Protein 3G3Z (pdb70)

Foldseek 3Di:
DVCVVVVVVVVVVVVVVQVLCVVVVHGLLLCLVLVCCQPVNKDALVVSCVVSVHDSVSSVVSVVVCVVVVQKDFDDDDDDSRRTIIGGDPNNNVVSVVVVVVVVVVVCVVCVVCDDVNVVVVVVVVVVVVVVVVVVVVVD/DVCVVVVVVVVVVVVVVQVVCVVVVHGLLLCLVLVCCLPVNWDALVCSCVVSVHDSVSSVVSCVVCVVVVQKDFDDDDDDSRGTIMHGDPVSNVSCVVVNVVVVVCVCVVCVVPDPVRVVVVVVVVVVVVVVVVVVVVVD

InterPro domains:
  IPR000835 MarR-type HTH domain [PF12802] (26-83)
  IPR000835 MarR-type HTH domain [PS50995] (1-139)
  IPR000835 MarR-type HTH domain [SM00347] (20-120)
  IPR023187 Transcriptional regulator MarR-type, conserved site [PS01117] (59-93)
  IPR036388 Winged helix-like DNA-binding domain superfamily [G3DSA:1.10.10.10] (27-90)
  IPR036390 Winged helix DNA-binding domain superfamily [SSF46785] (9-139)

Secondary structure (DSSP, 8-state):
-HHHHHHHHHHHHHHHHHHHHHTTT--HHHHHHHHHHHHH-SB-HHHHHHHHT--HHHHHHHHHHHHHTTSEEEPP-SS-GGGS-EEE-HHHHHHHHHHHHHHHHHHHHHHHHH-HHHHHHHHHHHHHHHH--HHHHHT-/-HHHHHHHHHHHHHHHHHHHHHHTT--HHHHHHHHHHHHH-SB-HHHHHHHTT--HHHHHHHHHHHHHTTSEEEPP-SS-GGGSPEEE-HHHHHHHHHHHHHHHHHHHHHHTT--HHHHHHHHHHHHHHHH--HHHHHH-

Structure (mmCIF, N/CA/C/O backbone):
data_3G3Z
#
_entry.id   3G3Z
#
_cell.length_a   35.001
_cell.length_b   64.367
_cell.length_c   61.066
_cell.angle_alpha   90.00
_cell.angle_beta   91.12
_cell.angle_gamma   90.00
#
_symmetry.space_group_name_H-M   'P 1 21 1'
#
loop_
_entity.id
_entity.type
_entity.pdbx_description
1 polymer 'Transcriptional regulator, MarR family'
2 water water
#
loop_
_atom_site.group_PDB
_atom_site.id
_atom_site.type_symbol
_atom_site.label_atom_id
_atom_site.label_alt_id
_atom_site.label_comp_id
_atom_site.label_asym_id
_atom_site.label_entity_id
_atom_site.label_seq_id
_atom_site.pdbx_PDB_ins_code
_atom_site.Cartn_x
_atom_site.Cartn_y
_atom_site.Cartn_z
_atom_site.occupancy
_atom_site.B_iso_or_equiv
_atom_site.auth_seq_id
_atom_site.auth_comp_id
_atom_site.auth_asym_id
_atom_site.auth_atom_id
_atom_site.pdbx_PDB_model_num
ATOM 9 N N . ASN A 1 4 ? -8.240 26.500 16.291 1.00 47.01 2 ASN A N 1
ATOM 10 C CA . ASN A 1 4 ? -8.474 25.728 15.080 1.00 42.42 2 ASN A CA 1
ATOM 11 C C . ASN A 1 4 ? -8.241 24.241 15.330 1.00 37.56 2 ASN A C 1
ATOM 12 O O . ASN A 1 4 ? -7.336 23.861 16.072 1.00 35.78 2 ASN A O 1
ATOM 17 N N . GLN A 1 5 ? -9.069 23.413 14.709 1.00 33.68 3 GLN A N 1
ATOM 18 C CA . GLN A 1 5 ? -9.035 21.970 14.907 1.00 32.36 3 GLN A CA 1
ATOM 19 C C . GLN A 1 5 ? -7.679 21.390 14.534 1.00 30.02 3 GLN A C 1
ATOM 20 O O . GLN A 1 5 ? -7.108 20.589 15.269 1.00 29.51 3 GLN A O 1
ATOM 26 N N . LEU A 1 6 ? -7.192 21.807 13.369 1.00 26.39 4 LEU A N 1
ATOM 27 C CA . LEU A 1 6 ? -5.932 21.351 12.810 1.00 26.07 4 LEU A CA 1
ATOM 28 C C . LEU A 1 6 ? -4.782 21.748 13.718 1.00 23.66 4 LEU A C 1
ATOM 29 O O . LEU A 1 6 ? -3.847 20.974 13.926 1.00 23.53 4 LEU A O 1
ATOM 34 N N . ASP A 1 7 ? -4.864 22.958 14.259 1.00 21.24 5 ASP A N 1
ATOM 35 C CA . ASP A 1 7 ? -3.839 23.467 15.154 1.00 20.69 5 ASP A CA 1
ATOM 36 C C . ASP A 1 7 ? -3.834 22.623 16.425 1.00 19.31 5 ASP A C 1
ATOM 37 O O . ASP A 1 7 ? -2.779 22.217 16.921 1.00 18.79 5 ASP A O 1
ATOM 42 N N . GLN A 1 8 ? -5.033 22.348 16.923 1.00 17.99 6 GLN A N 1
ATOM 43 C CA . GLN A 1 8 ? -5.216 21.584 18.133 1.00 18.53 6 GLN A CA 1
ATOM 44 C C . GLN A 1 8 ? -4.740 20.154 17.971 1.00 18.39 6 GLN A C 1
ATOM 45 O O . GLN A 1 8 ? -4.164 19.586 18.895 1.00 19.72 6 GLN A O 1
ATOM 51 N N . LEU A 1 9 ? -4.965 19.589 16.787 1.00 19.03 7 LEU A N 1
ATOM 52 C CA . LEU A 1 9 ? -4.499 18.241 16.474 1.00 17.70 7 LEU A CA 1
ATOM 53 C C . LEU A 1 9 ? -2.980 18.208 16.317 1.00 16.15 7 LEU A C 1
ATOM 54 O O . LEU A 1 9 ? -2.303 17.363 16.910 1.00 18.20 7 LEU A O 1
ATOM 59 N N . GLY A 1 10 ? -2.455 19.127 15.514 1.00 13.73 8 GLY A N 1
ATOM 60 C CA . GLY A 1 10 ? -1.025 19.157 15.187 1.00 13.58 8 GLY A CA 1
ATOM 61 C C . GLY A 1 10 ? -0.133 19.281 16.410 1.00 13.03 8 GLY A C 1
ATOM 62 O O . GLY A 1 10 ? 0.886 18.592 16.521 1.00 13.73 8 GLY A O 1
ATOM 63 N N . THR A 1 11 ? -0.514 20.162 17.334 1.00 12.83 9 THR A N 1
ATOM 64 C CA . THR A 1 11 ? 0.277 20.348 18.547 1.00 12.45 9 THR A CA 1
ATOM 65 C C . THR A 1 11 ? 0.242 19.080 19.407 1.00 12.97 9 THR A C 1
ATOM 66 O O . THR A 1 11 ? 1.237 18.725 20.028 1.00 14.43 9 THR A O 1
ATOM 70 N N . ARG A 1 12 ? -0.902 18.400 19.437 1.00 15.70 10 ARG A N 1
ATOM 71 C CA . ARG A 1 12 ? -1.094 17.265 20.358 1.00 16.99 10 ARG A CA 1
ATOM 72 C C . ARG A 1 12 ? -0.497 15.969 19.883 1.00 16.43 10 ARG A C 1
ATOM 73 O O . ARG A 1 12 ? -0.064 15.167 20.701 1.00 18.75 10 ARG A O 1
ATOM 81 N N . ILE A 1 13 ? -0.512 15.732 18.574 1.00 18.66 11 ILE A N 1
ATOM 82 C CA . ILE A 1 13 ? 0.133 14.527 18.028 1.00 17.12 11 ILE A CA 1
ATOM 83 C C . ILE A 1 13 ? 1.646 14.659 18.110 1.00 16.09 11 ILE A C 1
ATOM 84 O O . ILE A 1 13 ? 2.347 13.684 18.395 1.00 14.90 11 ILE A O 1
ATOM 89 N N . ASN A 1 14 ? 2.148 15.875 17.883 1.00 16.36 12 ASN A N 1
ATOM 90 C CA . ASN A 1 14 ? 3.582 16.139 18.003 1.00 14.05 12 ASN A CA 1
ATOM 91 C C . ASN A 1 14 ? 4.077 16.053 19.441 1.00 14.30 12 ASN A C 1
ATOM 92 O O . ASN A 1 14 ? 5.225 15.708 19.668 1.00 12.02 12 ASN A O 1
ATOM 97 N N . LEU A 1 15 ? 3.200 16.333 20.409 1.00 15.83 13 LEU A N 1
ATOM 98 C CA . LEU A 1 15 ? 3.544 16.165 21.825 1.00 15.46 13 LEU A CA 1
ATOM 99 C C . LEU A 1 15 ? 3.670 14.676 22.183 1.00 15.73 13 LEU A C 1
ATOM 100 O O . LEU A 1 15 ? 4.655 14.264 22.794 1.00 15.87 13 LEU A O 1
ATOM 105 N N . ILE A 1 16 ? 2.685 13.870 21.798 1.00 15.62 14 ILE A N 1
ATOM 106 C CA . ILE A 1 16 ? 2.762 12.427 22.045 1.00 17.08 14 ILE A CA 1
ATOM 107 C C . ILE A 1 16 ? 4.033 11.864 21.395 1.00 16.60 14 ILE A C 1
ATOM 108 O O . ILE A 1 16 ? 4.832 11.180 22.054 1.00 18.33 14 ILE A O 1
ATOM 113 N N . CYS A 1 17 ? 4.233 12.180 20.117 1.00 19.32 15 CYS A N 1
ATOM 114 C CA . CYS A 1 17 ? 5.434 11.764 19.380 1.00 19.58 15 CYS A CA 1
ATOM 115 C C . CYS A 1 17 ? 6.722 12.149 20.123 1.00 19.23 15 CYS A C 1
ATOM 116 O O . CYS A 1 17 ? 7.628 11.334 20.274 1.00 17.99 15 CYS A O 1
ATOM 119 N N . ASN A 1 18 ? 6.786 13.389 20.599 1.00 18.58 16 ASN A N 1
ATOM 120 C CA . ASN A 1 18 ? 7.907 13.869 21.412 1.00 20.40 16 ASN A CA 1
ATOM 121 C C . ASN A 1 18 ? 8.121 13.043 22.694 1.00 21.33 16 ASN A C 1
ATOM 122 O O . ASN A 1 18 ? 9.253 12.659 23.030 1.00 21.73 16 ASN A O 1
ATOM 127 N N . VAL A 1 19 ? 7.022 12.791 23.405 1.00 18.91 17 VAL A N 1
ATOM 128 C CA . VAL A 1 19 ? 7.058 12.126 24.703 1.00 20.15 17 VAL A CA 1
ATOM 129 C C . VAL A 1 19 ? 7.437 10.658 24.538 1.00 19.39 17 VAL A C 1
ATOM 130 O O . VAL A 1 19 ? 8.148 10.109 25.374 1.00 20.38 17 VAL A O 1
ATOM 134 N N . PHE A 1 20 ? 6.955 10.041 23.458 1.00 17.89 18 PHE A N 1
ATOM 135 C CA . PHE A 1 20 ? 7.373 8.709 23.070 1.00 16.13 18 PHE A CA 1
ATOM 136 C C . PHE A 1 20 ? 8.880 8.661 22.806 1.00 18.07 18 PHE A C 1
ATOM 137 O O . PHE A 1 20 ? 9.563 7.736 23.259 1.00 18.67 18 PHE A O 1
ATOM 145 N N . ASP A 1 21 ? 9.392 9.652 22.071 1.00 18.75 19 ASP A N 1
ATOM 146 C CA . ASP A 1 21 ? 10.821 9.764 21.821 1.00 19.68 19 ASP A CA 1
ATOM 147 C C . ASP A 1 21 ? 11.624 9.992 23.097 1.00 19.40 19 ASP A C 1
ATOM 148 O O . ASP A 1 21 ? 12.740 9.501 23.225 1.00 21.43 19 ASP A O 1
ATOM 153 N N . LYS A 1 22 ? 11.051 10.737 24.035 1.00 18.35 20 LYS A N 1
ATOM 154 C CA . LYS A 1 22 ? 11.690 10.994 25.322 1.00 18.64 20 LYS A CA 1
ATOM 155 C C . LYS A 1 22 ? 11.809 9.696 26.123 1.00 18.44 20 LYS A C 1
ATOM 156 O O . LYS A 1 22 ? 12.871 9.402 26.679 1.00 17.48 20 LYS A O 1
ATOM 162 N N . TRP A 1 23 ? 10.731 8.912 26.160 1.00 16.92 21 TRP A N 1
ATOM 163 C CA . TRP A 1 23 ? 10.776 7.609 26.816 1.00 18.41 21 TRP A CA 1
ATOM 164 C C . TRP A 1 23 ? 11.867 6.719 26.204 1.00 16.61 21 TRP A C 1
ATOM 165 O O . TRP A 1 23 ? 12.658 6.122 26.929 1.00 18.82 21 TRP A O 1
ATOM 176 N N . ILE A 1 24 ? 11.901 6.637 24.875 1.00 15.98 22 ILE A N 1
ATOM 177 C CA . ILE A 1 24 ? 12.924 5.871 24.168 1.00 14.41 22 ILE A CA 1
ATOM 178 C C . ILE A 1 24 ? 14.318 6.328 24.604 1.00 16.02 22 ILE A C 1
ATOM 179 O O . ILE A 1 24 ? 15.206 5.498 24.836 1.00 12.67 22 ILE A O 1
ATOM 184 N N . GLY A 1 25 ? 14.492 7.646 24.730 1.00 15.86 23 GLY A N 1
ATOM 185 C CA . GLY A 1 25 ? 15.783 8.228 25.102 1.00 17.94 23 GLY A CA 1
ATOM 186 C C . GLY A 1 25 ? 16.203 7.842 26.509 1.00 18.21 23 GLY A C 1
ATOM 187 O O . GLY A 1 25 ? 17.394 7.754 26.799 1.00 18.11 23 GLY A O 1
ATOM 188 N N . GLN A 1 26 ? 15.214 7.612 27.378 1.00 19.84 24 GLN A N 1
ATOM 189 C CA . GLN A 1 26 ? 15.448 7.174 28.759 1.00 18.97 24 GLN A CA 1
ATOM 190 C C . GLN A 1 26 ? 15.894 5.719 28.855 1.00 18.32 24 GLN A C 1
ATOM 191 O O . GLN A 1 26 ? 16.281 5.260 29.942 1.00 19.72 24 GLN A O 1
ATOM 197 N N . GLN A 1 27 ? 15.824 4.998 27.733 1.00 16.07 25 GLN A N 1
ATOM 198 C CA . GLN A 1 27 ? 16.408 3.656 27.629 1.00 15.41 25 GLN A CA 1
ATOM 199 C C . GLN A 1 27 ? 17.840 3.767 27.098 1.00 14.20 25 GLN A C 1
ATOM 200 O O . GLN A 1 27 ? 18.502 2.760 26.862 1.00 10.75 25 GLN A O 1
ATOM 206 N N . ASP A 1 28 ? 18.303 5.008 26.933 1.00 14.87 26 ASP A N 1
ATOM 207 C CA . ASP A 1 28 ? 19.631 5.324 26.398 1.00 16.27 26 ASP A CA 1
ATOM 208 C C . ASP A 1 28 ? 19.743 4.977 24.910 1.00 18.34 26 ASP A C 1
ATOM 209 O O . ASP A 1 28 ? 20.834 4.726 24.380 1.00 18.88 26 ASP A O 1
ATOM 214 N N . LEU A 1 29 ? 18.593 5.014 24.234 1.00 18.62 27 LEU A N 1
ATOM 215 C CA . LEU A 1 29 ? 18.530 4.721 22.808 1.00 19.52 27 LEU A CA 1
ATOM 216 C C . LEU A 1 29 ? 17.936 5.895 22.037 1.00 18.88 27 LEU A C 1
ATOM 217 O O . LEU A 1 29 ? 17.774 6.999 22.567 1.00 18.97 27 LEU A O 1
ATOM 222 N N . ASN A 1 30 ? 17.652 5.663 20.765 1.00 20.56 28 ASN A N 1
ATOM 223 C CA . ASN A 1 30 ? 16.934 6.642 19.977 1.00 18.11 28 ASN A CA 1
ATOM 224 C C . ASN A 1 30 ? 15.893 5.924 19.125 1.00 19.10 28 ASN A C 1
ATOM 225 O O . ASN A 1 30 ? 15.849 4.677 19.095 1.00 15.33 28 ASN A O 1
ATOM 230 N N . TYR A 1 31 ? 15.052 6.713 18.463 1.00 16.50 29 TYR A N 1
ATOM 231 C CA . TYR A 1 31 ? 13.921 6.195 17.705 1.00 17.18 29 TYR A CA 1
ATOM 232 C C . TYR A 1 31 ? 14.367 5.207 16.636 1.00 16.12 29 TYR A C 1
ATOM 233 O O . TYR A 1 31 ? 13.809 4.126 16.521 1.00 18.97 29 TYR A O 1
ATOM 242 N N . ASN A 1 32 ? 15.385 5.583 15.869 1.00 16.63 30 ASN A N 1
ATOM 243 C CA . ASN A 1 32 ? 15.889 4.736 14.791 1.00 17.82 30 ASN A CA 1
ATOM 244 C C . ASN A 1 32 ? 16.372 3.363 15.281 1.00 16.18 30 ASN A C 1
ATOM 245 O O . ASN A 1 32 ? 16.060 2.352 14.675 1.00 21.87 30 ASN A O 1
ATOM 250 N N . LEU A 1 33 ? 17.133 3.337 16.374 1.00 15.86 31 LEU A N 1
ATOM 251 C CA . LEU A 1 33 ? 17.614 2.087 16.969 1.00 17.37 31 LEU A CA 1
ATOM 252 C C . LEU A 1 33 ? 16.478 1.259 17.546 1.00 15.82 31 LEU A C 1
ATOM 253 O O . LEU A 1 33 ? 16.444 0.027 17.401 1.00 15.33 31 LEU A O 1
ATOM 258 N N . PHE A 1 34 ? 15.569 1.944 18.234 1.00 14.76 32 PHE A N 1
ATOM 259 C CA . PHE A 1 34 ? 14.377 1.326 18.804 1.00 16.34 32 PHE A CA 1
ATOM 260 C C . PHE A 1 34 ? 13.550 0.631 17.740 1.00 16.20 32 PHE A C 1
ATOM 261 O O . PHE A 1 34 ? 13.124 -0.520 17.915 1.00 15.53 32 PHE A O 1
ATOM 269 N N . ALA A 1 35 ? 13.345 1.330 16.624 1.00 11.92 33 ALA A N 1
ATOM 270 C CA . ALA A 1 35 ? 12.572 0.802 15.514 1.00 14.04 33 ALA A CA 1
ATOM 271 C C . ALA A 1 35 ? 13.079 -0.589 15.093 1.00 15.00 33 ALA A C 1
ATOM 272 O O . ALA A 1 35 ? 12.284 -1.515 14.970 1.00 18.38 33 ALA A O 1
ATOM 274 N N . VAL A 1 36 ? 14.392 -0.737 14.906 1.00 15.95 34 VAL A N 1
ATOM 275 C CA . VAL A 1 36 ? 15.003 -2.033 14.539 1.00 16.08 34 VAL A CA 1
ATOM 276 C C . VAL A 1 36 ? 14.936 -3.026 15.697 1.00 19.10 34 VAL A C 1
ATOM 277 O O . VAL A 1 36 ? 14.339 -4.093 15.576 1.00 23.82 34 VAL A O 1
ATOM 281 N N . LEU A 1 37 ? 15.538 -2.660 16.824 1.00 20.80 35 LEU A N 1
ATOM 282 C CA . LEU A 1 37 ? 15.676 -3.556 17.976 1.00 21.29 35 LEU A CA 1
ATOM 283 C C . LEU A 1 37 ? 14.336 -4.053 18.538 1.00 21.23 35 LEU A C 1
ATOM 284 O O . LEU A 1 37 ? 14.159 -5.251 18.796 1.00 16.99 35 LEU A O 1
ATOM 289 N N . TYR A 1 38 ? 13.398 -3.131 18.720 1.00 17.67 36 TYR A N 1
ATOM 290 C CA . TYR A 1 38 ? 12.109 -3.493 19.285 1.00 20.16 36 TYR A CA 1
ATOM 291 C C . TYR A 1 38 ? 11.228 -4.303 18.332 1.00 22.37 36 TYR A C 1
ATOM 292 O O . TYR A 1 38 ? 10.558 -5.244 18.773 1.00 21.09 36 TYR A O 1
ATOM 301 N N . THR A 1 39 ? 11.238 -3.958 17.040 1.00 21.67 37 THR A N 1
ATOM 302 C CA . THR A 1 39 ? 10.520 -4.759 16.032 1.00 23.18 37 THR A CA 1
ATOM 303 C C . THR A 1 39 ? 11.049 -6.197 16.011 1.00 21.97 37 THR A C 1
ATOM 304 O O . THR A 1 39 ? 10.276 -7.160 16.015 1.00 25.54 37 THR A O 1
ATOM 308 N N . LEU A 1 40 ? 12.366 -6.338 16.018 1.00 21.37 38 LEU A N 1
ATOM 309 C CA . LEU A 1 40 ? 12.975 -7.659 15.909 1.00 24.01 38 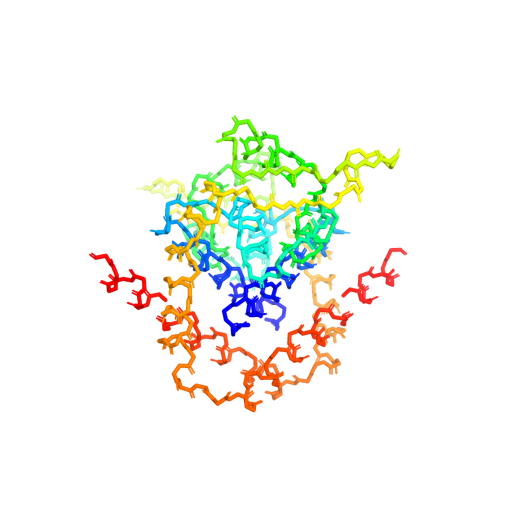LEU A CA 1
ATOM 310 C C . LEU A 1 40 ? 12.761 -8.504 17.160 1.00 25.11 38 LEU A C 1
ATOM 311 O O . LEU A 1 40 ? 12.609 -9.720 17.070 1.00 24.74 38 LEU A O 1
ATOM 316 N N . ALA A 1 41 ? 12.740 -7.851 18.318 1.00 26.82 39 ALA A N 1
ATOM 317 C CA . ALA A 1 41 ? 12.574 -8.545 19.594 1.00 29.46 39 ALA A CA 1
ATOM 318 C C . ALA A 1 41 ? 11.144 -9.034 19.828 1.00 30.19 39 ALA A C 1
ATOM 319 O O . ALA A 1 41 ? 10.934 -10.054 20.489 1.00 30.73 39 ALA A O 1
ATOM 321 N N . THR A 1 42 ? 10.175 -8.318 19.264 1.00 28.90 40 THR A N 1
ATOM 322 C CA . THR A 1 42 ? 8.760 -8.585 19.517 1.00 27.24 40 THR A CA 1
ATOM 323 C C . THR A 1 42 ? 8.032 -9.245 18.343 1.00 26.76 40 THR A C 1
ATOM 324 O O . THR A 1 42 ? 6.972 -9.836 18.536 1.00 27.12 40 THR A O 1
ATOM 328 N N . GLU A 1 43 ? 8.576 -9.126 17.130 1.00 26.70 41 GLU A N 1
ATOM 329 C CA . GLU A 1 43 ? 7.932 -9.722 15.952 1.00 27.01 41 GLU A CA 1
ATOM 330 C C . GLU A 1 43 ? 8.749 -10.857 15.368 1.00 27.64 41 GLU A C 1
ATOM 331 O O . GLU A 1 43 ? 8.240 -11.649 14.572 1.00 27.85 41 GLU A O 1
ATOM 337 N N . GLY A 1 44 ? 10.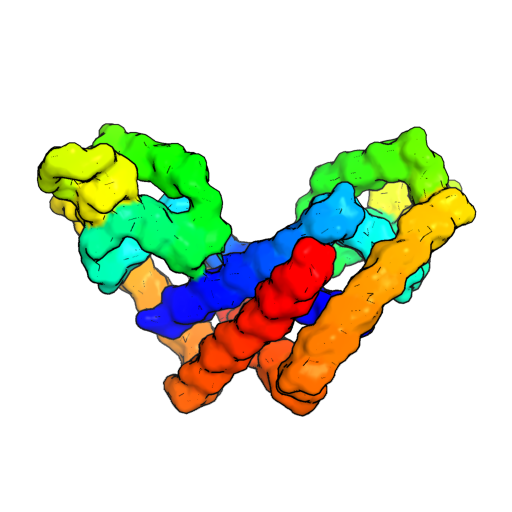016 -10.931 15.770 1.00 26.68 42 GLY A N 1
ATOM 338 C CA . GLY A 1 44 ? 10.960 -11.866 15.177 1.00 27.14 42 GLY A CA 1
ATOM 339 C C . GLY A 1 44 ? 11.532 -11.286 13.902 1.00 27.43 42 GLY A C 1
ATOM 340 O O . GLY A 1 44 ? 11.645 -10.066 13.754 1.00 26.12 42 GLY A O 1
ATOM 341 N N . SER A 1 45 ? 11.874 -12.167 12.971 1.00 27.65 43 SER A N 1
ATOM 342 C CA . SER A 1 45 ? 12.541 -11.769 11.738 1.00 27.86 43 SER A CA 1
ATOM 343 C C . SER A 1 45 ? 11.684 -10.854 10.880 1.00 26.99 43 SER A C 1
ATOM 344 O O . SER A 1 45 ? 10.494 -11.092 10.697 1.00 27.38 43 SER A O 1
ATOM 347 N N . ARG A 1 46 ? 12.294 -9.792 10.375 1.00 25.80 44 ARG A N 1
ATOM 348 C CA . ARG A 1 46 ? 11.594 -8.845 9.516 1.00 25.91 44 ARG A CA 1
ATOM 349 C C . ARG A 1 46 ? 12.606 -8.233 8.571 1.00 25.75 44 ARG A C 1
ATOM 350 O O . ARG A 1 46 ? 13.795 -8.182 8.872 1.00 26.12 44 ARG A O 1
ATOM 358 N N . THR A 1 47 ? 12.140 -7.767 7.424 1.00 26.42 45 THR A N 1
ATOM 359 C CA . THR A 1 47 ? 13.028 -7.120 6.473 1.00 24.94 45 THR A CA 1
ATOM 360 C C . THR A 1 47 ? 13.187 -5.674 6.911 1.00 25.97 45 THR A C 1
ATOM 361 O O . THR A 1 47 ? 12.350 -5.157 7.651 1.00 24.33 45 THR A O 1
ATOM 365 N N . GLN A 1 48 ? 14.259 -5.030 6.454 1.00 24.50 46 GLN A N 1
ATOM 366 C CA . GLN A 1 48 ? 14.458 -3.603 6.687 1.00 24.20 46 GLN A CA 1
ATOM 367 C C . GLN A 1 48 ? 13.252 -2.798 6.220 1.00 23.01 46 GLN A C 1
ATOM 368 O O . GLN A 1 48 ? 12.860 -1.808 6.861 1.00 21.56 46 GLN A O 1
ATOM 374 N N . LYS A 1 49 ? 12.665 -3.232 5.103 1.00 22.06 47 LYS A N 1
ATOM 375 C CA . LYS A 1 49 ? 11.482 -2.581 4.544 1.00 23.07 47 LYS A CA 1
ATOM 376 C C . LYS A 1 49 ? 10.287 -2.600 5.499 1.00 23.69 47 LYS A C 1
ATOM 377 O O . LYS A 1 49 ? 9.610 -1.574 5.676 1.00 23.42 47 LYS A O 1
ATOM 383 N N . HIS A 1 50 ? 10.027 -3.755 6.112 1.00 21.92 48 HIS A N 1
ATOM 384 C CA . HIS A 1 50 ? 8.921 -3.875 7.073 1.00 21.11 48 HIS A CA 1
ATOM 385 C C . HIS A 1 50 ? 9.086 -2.925 8.264 1.00 22.20 48 HIS A C 1
ATOM 386 O O . HIS A 1 50 ? 8.136 -2.249 8.681 1.00 20.78 48 HIS A O 1
ATOM 393 N N . ILE A 1 51 ? 10.299 -2.903 8.810 1.00 21.74 49 ILE A N 1
ATOM 394 C CA . ILE A 1 51 ? 10.663 -2.021 9.909 1.00 21.69 49 ILE A CA 1
ATOM 395 C C . ILE A 1 51 ? 10.491 -0.553 9.505 1.00 20.33 49 ILE A C 1
ATOM 396 O O . ILE A 1 51 ? 9.886 0.227 10.243 1.00 21.88 49 ILE A O 1
ATOM 401 N N . GLY A 1 52 ? 11.011 -0.198 8.328 1.00 21.69 50 GLY A N 1
ATOM 402 C CA . GLY A 1 52 ? 10.934 1.166 7.796 1.00 21.41 50 GLY A CA 1
ATOM 403 C C . GLY A 1 52 ? 9.503 1.645 7.648 1.00 21.62 50 GLY A C 1
ATOM 404 O O . GLY A 1 52 ? 9.171 2.761 8.053 1.00 20.99 50 GLY A O 1
ATOM 405 N N . GLU A 1 53 ? 8.654 0.785 7.083 1.00 21.20 51 GLU A N 1
ATOM 406 C CA . GLU A 1 53 ? 7.229 1.082 6.913 1.00 21.85 51 GLU A CA 1
ATOM 407 C C . GLU A 1 53 ? 6.462 1.166 8.245 1.00 20.74 51 GLU A C 1
ATOM 408 O O . GLU A 1 53 ? 5.727 2.129 8.481 1.00 19.79 51 GLU A O 1
ATOM 414 N N . LYS A 1 54 ? 6.680 0.190 9.122 1.00 20.04 52 LYS A N 1
ATOM 415 C CA . LYS A 1 54 ? 6.069 0.184 10.446 1.00 19.31 52 LYS A CA 1
ATOM 416 C C . LYS A 1 54 ? 6.341 1.469 11.248 1.00 20.02 52 LYS A C 1
ATOM 417 O O . LYS A 1 54 ? 5.426 2.030 11.846 1.00 19.67 52 LYS A O 1
ATOM 423 N N . TRP A 1 55 ? 7.591 1.932 11.258 1.00 18.24 53 TRP A N 1
ATOM 424 C CA . TRP A 1 55 ? 7.955 3.068 12.102 1.00 16.81 53 TRP A CA 1
ATOM 425 C C . TRP A 1 55 ? 8.076 4.365 11.332 1.00 16.83 53 TRP A C 1
ATOM 426 O O . TRP A 1 55 ? 8.460 5.389 11.897 1.00 17.09 53 TRP A O 1
ATOM 437 N N . SER A 1 56 ? 7.701 4.321 10.055 1.00 17.04 54 SER A N 1
ATOM 438 C CA . SER A 1 56 ? 7.640 5.513 9.198 1.00 18.97 54 SER A CA 1
ATOM 439 C C . SER A 1 56 ? 9.033 6.136 9.031 1.00 18.26 54 SER A C 1
ATOM 440 O O . SER A 1 56 ? 9.206 7.344 9.177 1.00 16.80 54 SER A O 1
ATOM 443 N N . LEU A 1 57 ? 10.021 5.283 8.752 1.00 16.32 55 LEU A N 1
ATOM 444 C CA . LEU A 1 57 ? 11.402 5.721 8.522 1.00 18.67 55 LEU A CA 1
ATOM 445 C C . LEU A 1 57 ? 11.870 5.484 7.083 1.00 18.45 55 LEU A C 1
ATOM 446 O O . LEU A 1 57 ? 11.504 4.484 6.474 1.00 21.09 55 LEU A O 1
ATOM 451 N N . PRO A 1 58 ? 12.694 6.395 6.542 1.00 19.78 56 PRO A N 1
ATOM 452 C CA . PRO A 1 58 ? 13.229 6.181 5.200 1.00 20.02 56 PRO A CA 1
ATOM 453 C C . PRO A 1 58 ? 14.259 5.052 5.155 1.00 21.26 56 PRO A C 1
ATOM 454 O O . PRO A 1 58 ? 14.916 4.764 6.161 1.00 22.09 56 PRO A O 1
ATOM 458 N N . LYS A 1 59 ? 14.385 4.425 3.988 1.00 21.30 57 LYS A N 1
ATOM 459 C CA . LYS A 1 59 ? 15.232 3.241 3.799 1.00 24.77 57 LYS A CA 1
ATOM 460 C C . LYS A 1 59 ? 16.703 3.454 4.193 1.00 23.48 57 LYS A C 1
ATOM 461 O O . LYS A 1 59 ? 17.330 2.566 4.773 1.00 23.28 57 LYS A O 1
ATOM 467 N N . GLN A 1 60 ? 17.232 4.636 3.885 1.00 22.67 58 GLN A N 1
ATOM 468 C CA . GLN A 1 60 ? 18.625 4.991 4.181 1.00 26.12 58 GLN A CA 1
ATOM 469 C C . GLN A 1 60 ? 18.881 4.946 5.677 1.00 23.33 58 GLN A C 1
ATOM 470 O O . GLN A 1 60 ? 19.874 4.373 6.131 1.00 22.61 58 GLN A O 1
ATOM 476 N N . THR A 1 61 ? 17.976 5.575 6.425 1.00 22.34 59 THR A N 1
ATOM 477 C CA . THR A 1 61 ? 18.028 5.644 7.883 1.00 20.13 59 THR A CA 1
ATOM 478 C C . THR A 1 61 ? 18.081 4.237 8.464 1.00 19.39 59 THR A C 1
ATOM 479 O O . THR A 1 61 ? 18.900 3.959 9.331 1.00 20.83 59 THR A O 1
ATOM 483 N N . VAL A 1 62 ? 17.227 3.353 7.954 1.00 18.98 60 VAL A N 1
ATOM 484 C CA . VAL A 1 62 ? 17.134 1.987 8.462 1.00 19.28 60 VAL A CA 1
ATOM 485 C C . VAL A 1 62 ? 18.404 1.185 8.179 1.00 20.83 60 VAL A C 1
ATOM 486 O O . VAL A 1 62 ? 18.952 0.539 9.090 1.00 21.39 60 VAL A O 1
ATOM 490 N N . SER A 1 63 ? 18.881 1.241 6.934 1.00 18.29 61 SER A N 1
ATOM 491 C CA . SER A 1 63 ? 20.114 0.546 6.551 1.00 19.57 61 SER A CA 1
ATOM 492 C C . SER A 1 63 ? 21.290 0.975 7.403 1.00 17.58 61 SER A C 1
ATOM 493 O O . SER A 1 63 ? 22.108 0.142 7.800 1.00 18.27 61 SER A O 1
ATOM 496 N N . GLY A 1 64 ? 21.367 2.272 7.681 1.00 16.92 62 GLY A N 1
ATOM 497 C CA . GLY A 1 64 ? 22.464 2.831 8.475 1.00 18.06 62 GLY A CA 1
ATOM 498 C C . GLY A 1 64 ? 22.492 2.223 9.867 1.00 17.64 62 GLY A C 1
ATOM 499 O O . GLY A 1 64 ? 23.523 1.743 10.335 1.00 19.69 62 GLY A O 1
ATOM 500 N N . VAL A 1 65 ? 21.341 2.224 10.515 1.00 16.35 63 VAL A N 1
ATOM 501 C CA . VAL A 1 65 ? 21.221 1.678 11.851 1.00 18.12 63 VAL A CA 1
ATOM 502 C C . VAL A 1 65 ? 21.533 0.177 11.843 1.00 19.24 63 VAL A C 1
ATOM 503 O O . VAL A 1 65 ? 22.245 -0.324 12.719 1.00 19.00 63 VAL A O 1
ATOM 507 N N . CYS A 1 66 ? 21.037 -0.528 10.832 1.00 16.89 64 CYS A N 1
ATOM 508 C CA . CYS A 1 66 ? 21.325 -1.958 10.712 1.00 19.41 64 CYS A CA 1
ATOM 509 C C . CYS A 1 66 ? 22.814 -2.262 10.567 1.00 20.22 64 CYS A C 1
ATOM 510 O O . CYS A 1 66 ? 23.313 -3.216 11.177 1.00 19.24 64 CYS A O 1
ATOM 513 N N . LYS A 1 67 ? 23.523 -1.442 9.788 1.00 19.61 65 LYS A N 1
ATOM 514 C CA . LYS A 1 67 ? 24.974 -1.596 9.637 1.00 21.13 65 LYS A CA 1
ATOM 515 C C . LYS A 1 67 ? 25.675 -1.501 10.996 1.00 21.87 65 LYS A C 1
ATOM 516 O O . LYS A 1 67 ? 26.544 -2.321 11.301 1.00 23.77 65 LYS A O 1
ATOM 522 N N . THR A 1 68 ? 25.286 -0.519 11.812 1.00 21.89 66 THR A N 1
ATOM 523 C CA . THR A 1 68 ? 25.889 -0.329 13.142 1.00 21.53 66 THR A CA 1
ATOM 524 C C . THR A 1 68 ? 25.617 -1.508 14.069 1.00 22.49 66 THR A C 1
ATOM 525 O O . THR A 1 68 ? 26.537 -2.010 14.729 1.00 25.40 66 THR A O 1
ATOM 529 N N . LEU A 1 69 ? 24.366 -1.967 14.094 1.00 20.86 67 LEU A N 1
ATOM 530 C CA . LEU A 1 69 ? 23.974 -3.074 14.965 1.00 19.48 67 LEU A CA 1
ATOM 531 C C . LEU A 1 69 ? 24.621 -4.418 14.588 1.00 20.31 67 LEU A C 1
ATOM 532 O O . LEU A 1 69 ? 24.997 -5.205 15.473 1.00 20.57 67 LEU A O 1
ATOM 537 N N . ALA A 1 70 ? 24.758 -4.674 13.284 1.00 19.69 68 ALA A N 1
ATOM 538 C CA . ALA A 1 70 ? 25.432 -5.878 12.801 1.00 20.09 68 ALA A CA 1
ATOM 539 C C . ALA A 1 70 ? 26.908 -5.846 13.167 1.00 19.21 68 ALA A C 1
ATOM 540 O O . ALA A 1 70 ? 27.460 -6.855 13.589 1.00 19.43 68 ALA A O 1
ATOM 542 N N . GLY A 1 71 ? 27.529 -4.675 13.012 1.00 20.36 69 GLY A N 1
ATOM 543 C CA . GLY A 1 71 ? 28.927 -4.458 13.386 1.00 22.51 69 GLY A CA 1
ATOM 544 C C . GLY A 1 71 ? 29.147 -4.641 14.877 1.00 23.48 69 GLY A C 1
ATOM 545 O O . GLY A 1 71 ? 30.257 -4.940 15.323 1.00 23.00 69 GLY A O 1
ATOM 546 N N . GLN A 1 72 ? 28.083 -4.473 15.656 1.00 22.90 70 GLN A N 1
ATOM 547 C CA . GLN A 1 72 ? 28.155 -4.732 17.089 1.00 20.91 70 GLN A CA 1
ATOM 548 C C . GLN A 1 72 ? 27.780 -6.165 17.419 1.00 19.47 70 GLN A C 1
ATOM 549 O O . GLN A 1 72 ? 27.726 -6.544 18.593 1.00 20.77 70 GLN A O 1
ATOM 555 N N . GLY A 1 73 ? 27.535 -6.958 16.378 1.00 17.00 71 GLY A N 1
ATOM 556 C CA . GLY A 1 73 ? 27.138 -8.358 16.521 1.00 18.80 71 GLY A CA 1
ATOM 557 C C . GLY A 1 73 ? 25.750 -8.577 17.115 1.00 21.37 71 GLY A C 1
ATOM 558 O O . GLY A 1 73 ? 25.439 -9.670 17.580 1.00 22.25 71 GLY A O 1
ATOM 559 N N . LEU A 1 74 ? 24.906 -7.548 17.087 1.00 22.69 72 LEU A N 1
ATOM 560 C CA . LEU A 1 74 ? 23.597 -7.615 17.738 1.00 22.91 72 LEU A CA 1
ATOM 561 C C . LEU A 1 74 ? 22.475 -8.121 16.832 1.00 24.97 72 LEU A C 1
ATOM 562 O O . LEU A 1 74 ? 21.456 -8.622 17.319 1.00 23.75 72 LEU A O 1
ATOM 567 N N . ILE A 1 75 ? 22.668 -7.977 15.519 1.00 25.90 73 ILE A N 1
ATOM 568 C CA . ILE A 1 75 ? 21.714 -8.449 14.513 1.00 26.41 73 ILE A CA 1
ATOM 569 C C . ILE A 1 75 ? 22.427 -9.220 13.395 1.00 28.15 73 ILE A C 1
ATOM 570 O O . ILE A 1 75 ? 23.656 -9.253 13.350 1.00 26.93 73 ILE A O 1
ATOM 575 N N . GLU A 1 76 ? 21.651 -9.822 12.492 1.00 31.00 74 GLU A N 1
ATOM 576 C CA . GLU A 1 76 ? 22.204 -10.561 11.359 1.00 34.26 74 GLU A CA 1
ATOM 577 C C . GLU A 1 76 ? 21.198 -10.717 10.217 1.00 37.40 74 GLU A C 1
ATOM 578 O O . GLU A 1 76 ? 19.999 -10.886 10.445 1.00 38.17 74 GLU A O 1
ATOM 584 N N . TRP A 1 77 ? 21.698 -10.651 8.987 1.00 40.95 75 TRP A N 1
ATOM 585 C CA . TRP A 1 77 ? 20.917 -11.023 7.815 1.00 44.23 75 TRP A CA 1
ATOM 586 C C . TRP A 1 77 ? 21.052 -12.522 7.620 1.00 46.37 75 TRP A C 1
ATOM 587 O O . TRP A 1 77 ? 22.125 -13.086 7.845 1.00 46.39 75 TRP A O 1
ATOM 598 N N . GLN A 1 78 ? 19.972 -13.172 7.204 1.00 49.30 76 GLN A N 1
ATOM 599 C CA . GLN A 1 78 ? 20.063 -14.557 6.765 1.00 51.94 76 GLN A CA 1
ATOM 600 C C . GLN A 1 78 ? 20.780 -14.577 5.414 1.00 53.62 76 GLN A C 1
ATOM 601 O O . GLN A 1 78 ? 20.897 -13.542 4.760 1.00 53.64 76 GLN A O 1
ATOM 607 N N . GLU A 1 79 ? 21.262 -15.744 4.998 1.00 56.20 77 GLU A N 1
ATOM 608 C CA . GLU A 1 79 ? 21.974 -15.854 3.722 1.00 58.78 77 GLU A CA 1
ATOM 609 C C . GLU A 1 79 ? 21.041 -16.156 2.545 1.00 60.20 77 GLU A C 1
ATOM 610 O O . GLU A 1 79 ? 20.101 -16.947 2.669 1.00 60.02 77 GLU A O 1
ATOM 616 N N . GLY A 1 80 ? 21.311 -15.516 1.409 1.00 61.64 78 GLY A N 1
ATOM 617 C CA . GLY A 1 80 ? 20.523 -15.713 0.194 1.00 63.11 78 GLY A CA 1
ATOM 618 C C . GLY A 1 80 ? 21.117 -15.022 -1.018 1.00 64.43 78 GLY A C 1
ATOM 619 O O . GLY A 1 80 ? 22.046 -14.217 -0.897 1.00 63.55 78 GLY A O 1
ATOM 620 N N . GLU A 1 81 ? 20.575 -15.339 -2.192 1.00 66.32 79 GLU A N 1
ATOM 621 C CA . GLU A 1 81 ? 21.027 -14.736 -3.443 1.00 68.44 79 GLU A CA 1
ATOM 622 C C . GLU A 1 81 ? 20.218 -13.477 -3.808 1.00 69.23 79 GLU A C 1
ATOM 623 O O . GLU A 1 81 ? 19.737 -13.322 -4.936 1.00 70.05 79 GLU A O 1
ATOM 629 N N . GLN A 1 82 ? 20.064 -12.594 -2.824 1.00 69.55 80 GLN A N 1
ATOM 630 C CA . GLN A 1 82 ? 19.484 -11.266 -3.016 1.00 69.21 80 GLN A CA 1
ATOM 631 C C . GLN A 1 82 ? 20.288 -10.294 -2.157 1.00 68.75 80 GLN A C 1
ATOM 632 O O . GLN A 1 82 ? 21.093 -10.730 -1.327 1.00 69.52 80 GLN A O 1
ATOM 638 N N . ASP A 1 83 ? 20.085 -8.989 -2.348 1.00 67.87 81 ASP A N 1
ATOM 639 C CA . ASP A 1 83 ? 20.725 -7.997 -1.480 1.00 67.50 81 ASP A CA 1
ATOM 640 C C . ASP A 1 83 ? 20.275 -8.201 -0.039 1.00 67.32 81 ASP A C 1
ATOM 641 O O . ASP A 1 83 ? 19.198 -8.753 0.207 1.00 67.57 81 ASP A O 1
ATOM 646 N N . ARG A 1 84 ? 21.101 -7.766 0.908 1.00 66.85 82 ARG A N 1
ATOM 647 C CA . ARG A 1 84 ? 20.759 -7.880 2.329 1.00 66.32 82 ARG A CA 1
ATOM 648 C C . ARG A 1 84 ? 19.547 -7.024 2.709 1.00 64.63 82 ARG A C 1
ATOM 649 O O . ARG A 1 84 ? 18.792 -7.378 3.619 1.00 64.55 82 ARG A O 1
ATOM 657 N N . ARG A 1 85 ? 19.363 -5.915 1.988 1.00 62.74 83 ARG A N 1
ATOM 658 C CA . ARG A 1 85 ? 18.273 -4.965 2.248 1.00 60.66 83 ARG A CA 1
ATOM 659 C C . ARG A 1 85 ? 16.877 -5.561 2.037 1.00 58.57 83 ARG A C 1
ATOM 660 O O . ARG A 1 85 ? 15.930 -5.193 2.730 1.00 58.71 83 ARG A O 1
ATOM 668 N N . LYS A 1 86 ? 16.763 -6.482 1.082 1.00 56.57 84 LYS A N 1
ATOM 669 C CA . LYS A 1 86 ? 15.526 -7.235 0.865 1.00 53.85 84 LYS A CA 1
ATOM 670 C C . LYS A 1 86 ? 15.552 -8.613 1.543 1.00 51.57 84 LYS A C 1
ATOM 671 O O . LYS A 1 86 ? 14.725 -9.476 1.242 1.00 52.36 84 LYS A O 1
ATOM 677 N N . ARG A 1 87 ? 16.492 -8.806 2.466 1.00 48.52 85 ARG A N 1
ATOM 678 C CA . ARG A 1 87 ? 16.685 -10.095 3.129 1.00 45.52 85 ARG A CA 1
ATOM 679 C C . ARG A 1 87 ? 16.301 -10.019 4.615 1.00 42.84 85 ARG A C 1
ATOM 680 O O . ARG A 1 87 ? 16.406 -8.960 5.237 1.00 41.77 85 ARG A O 1
ATOM 688 N N . LEU A 1 88 ? 15.844 -11.143 5.166 1.00 38.63 86 LEU A N 1
ATOM 689 C CA . LEU A 1 88 ? 15.326 -11.194 6.535 1.00 34.95 86 LEU A CA 1
ATOM 690 C C . LEU A 1 88 ? 16.371 -10.860 7.586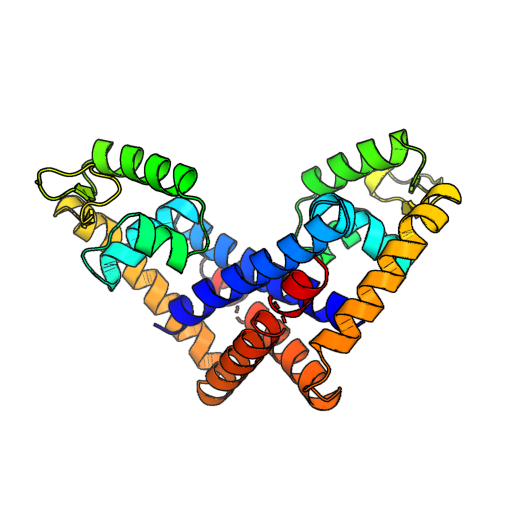 1.00 33.39 86 LEU A C 1
ATOM 691 O O . LEU A 1 88 ? 17.480 -11.401 7.587 1.00 34.20 86 LEU A O 1
ATOM 696 N N . LEU A 1 89 ? 15.985 -9.968 8.487 1.00 30.85 87 LEU A N 1
ATOM 697 C CA . LEU A 1 89 ? 16.842 -9.510 9.562 1.00 30.56 87 LEU A CA 1
ATOM 698 C C . LEU A 1 89 ? 16.448 -10.223 10.859 1.00 29.69 87 LEU A C 1
ATOM 699 O O . LEU A 1 89 ? 15.267 -10.399 11.154 1.00 27.80 87 LEU A O 1
ATOM 704 N N . SER A 1 90 ? 17.454 -10.620 11.627 1.00 29.01 88 SER A N 1
ATOM 705 C CA . SER A 1 90 ? 17.263 -11.394 12.840 1.00 28.87 88 SER A CA 1
ATOM 706 C C . SER A 1 90 ? 18.130 -10.827 13.970 1.00 27.87 88 SER A C 1
ATOM 707 O O . SER A 1 90 ? 19.222 -10.318 13.727 1.00 28.64 88 SER A O 1
ATOM 710 N N . LEU A 1 91 ? 17.632 -10.891 15.200 1.00 26.83 89 LEU A N 1
ATOM 711 C CA . LEU A 1 91 ? 18.471 -10.667 16.379 1.00 25.88 89 LEU A CA 1
ATOM 712 C C . LEU A 1 91 ? 19.394 -11.865 16.584 1.00 27.69 89 LEU A C 1
ATOM 713 O O . LEU A 1 91 ? 18.956 -13.019 16.515 1.00 25.75 89 LEU A O 1
ATOM 718 N N . THR A 1 92 ? 20.669 -11.589 16.833 1.00 26.54 90 THR A N 1
ATOM 719 C CA . THR A 1 92 ? 21.605 -12.630 17.225 1.00 26.61 90 THR A CA 1
ATOM 720 C C . THR A 1 92 ? 21.318 -13.047 18.665 1.00 26.73 90 THR A C 1
ATOM 721 O O . THR A 1 92 ? 20.467 -12.455 19.334 1.00 27.25 90 THR A O 1
ATOM 725 N N . GLU A 1 93 ? 22.035 -14.053 19.151 1.00 25.62 91 GLU A N 1
ATOM 726 C CA . GLU A 1 93 ? 21.922 -14.420 20.558 1.00 25.89 91 GLU A CA 1
ATOM 727 C C . GLU A 1 93 ? 22.296 -13.257 21.480 1.00 25.69 91 GLU A C 1
ATOM 728 O O . GLU A 1 93 ? 21.564 -12.948 22.425 1.00 24.45 91 GLU A O 1
ATOM 734 N N . THR A 1 94 ? 23.417 -12.599 21.189 1.00 24.92 92 THR A N 1
ATOM 735 C CA . THR A 1 94 ? 23.822 -11.421 21.964 1.00 25.56 92 THR A CA 1
ATOM 736 C C . THR A 1 94 ? 22.799 -10.289 21.841 1.00 23.95 92 THR A C 1
ATOM 737 O O . THR A 1 94 ? 22.587 -9.545 22.795 1.00 26.81 92 THR A O 1
ATOM 741 N N . GLY A 1 95 ? 22.160 -10.179 20.674 1.00 24.35 93 GLY A N 1
ATOM 742 C CA . GLY A 1 95 ? 21.084 -9.205 20.446 1.00 21.78 93 GLY A CA 1
ATOM 743 C C . GLY A 1 95 ? 19.839 -9.425 21.294 1.00 22.03 93 GLY A C 1
ATOM 744 O O . GLY A 1 95 ? 19.208 -8.465 21.747 1.00 20.46 93 GLY A O 1
ATOM 745 N N . LYS A 1 96 ? 19.488 -10.689 21.515 1.00 22.68 94 LYS A N 1
ATOM 746 C CA . LYS A 1 96 ? 18.301 -11.040 22.292 1.00 21.39 94 LYS A CA 1
ATOM 747 C C . LYS A 1 96 ? 18.477 -10.702 23.768 1.00 21.84 94 LYS A C 1
ATOM 748 O O . LYS A 1 96 ? 17.593 -10.103 24.370 1.00 23.95 94 LYS A O 1
ATOM 754 N N . ALA A 1 97 ? 19.621 -11.086 24.340 1.00 20.44 95 ALA A N 1
ATOM 755 C CA . ALA A 1 97 ? 19.992 -10.657 25.684 1.00 19.22 95 ALA A CA 1
ATOM 756 C C . ALA A 1 97 ? 20.028 -9.115 25.768 1.00 20.07 95 ALA A C 1
ATOM 757 O O . ALA A 1 97 ? 19.480 -8.523 26.698 1.00 18.74 95 ALA A O 1
ATOM 759 N N . TYR A 1 98 ? 20.655 -8.478 24.781 1.00 20.23 96 TYR A N 1
ATOM 760 C CA . TYR A 1 98 ? 20.684 -7.007 24.678 1.00 20.83 96 TYR A CA 1
ATOM 761 C C . TYR A 1 98 ? 19.273 -6.401 24.671 1.00 22.09 96 TYR A C 1
ATOM 762 O O . TYR A 1 98 ? 19.001 -5.435 25.392 1.00 23.24 96 TYR A O 1
ATOM 771 N N . ALA A 1 99 ? 18.369 -6.986 23.885 1.00 24.87 97 ALA A N 1
ATOM 772 C CA . ALA A 1 99 ? 17.010 -6.441 23.730 1.00 24.72 97 ALA A CA 1
ATOM 773 C C . ALA A 1 99 ? 16.051 -6.745 24.885 1.00 25.75 97 ALA A C 1
ATOM 774 O O . ALA A 1 99 ? 15.076 -6.018 25.076 1.00 24.78 97 ALA A O 1
ATOM 776 N N . ALA A 1 100 ? 16.335 -7.800 25.650 1.00 24.55 98 ALA A N 1
ATOM 777 C CA . ALA A 1 100 ? 15.454 -8.235 26.738 1.00 23.77 98 ALA A CA 1
ATOM 778 C C . ALA A 1 100 ? 15.004 -7.114 27.686 1.00 23.22 98 ALA A C 1
ATOM 779 O O . ALA A 1 100 ? 13.800 -6.930 27.864 1.00 22.21 98 ALA A O 1
ATOM 781 N N . PRO A 1 101 ? 15.956 -6.342 28.268 1.00 23.08 99 PRO A N 1
ATOM 782 C CA . PRO A 1 101 ? 15.584 -5.241 29.186 1.00 21.54 99 PRO A CA 1
ATOM 783 C C . PRO A 1 101 ? 14.749 -4.162 28.517 1.00 21.09 99 PRO A C 1
ATOM 784 O O . PRO A 1 101 ? 13.940 -3.513 29.179 1.00 21.09 99 PRO A O 1
ATOM 788 N N . LEU A 1 102 ? 14.952 -3.970 27.212 1.00 21.79 100 LEU A N 1
ATOM 789 C CA . LEU A 1 102 ? 14.187 -2.986 26.456 1.00 20.61 100 LEU A CA 1
ATOM 790 C C . LEU A 1 102 ? 12.737 -3.410 26.295 1.00 20.93 100 LEU A C 1
ATOM 791 O O . LEU A 1 102 ? 11.836 -2.608 26.508 1.00 21.95 100 LEU A O 1
ATOM 796 N N . THR A 1 103 ? 12.506 -4.667 25.920 1.00 20.87 101 THR A N 1
ATOM 797 C CA . THR A 1 103 ? 11.130 -5.156 25.806 1.00 22.51 101 THR A CA 1
ATOM 798 C C . THR A 1 103 ? 10.437 -5.116 27.160 1.00 21.52 101 THR A C 1
ATOM 799 O O . THR A 1 103 ? 9.248 -4.799 27.251 1.00 23.46 101 THR A O 1
ATOM 803 N N . GLU A 1 104 ? 11.187 -5.410 28.214 1.00 20.66 102 GLU A N 1
ATOM 804 C CA . GLU A 1 104 ? 10.606 -5.410 29.552 1.00 25.19 102 GLU A CA 1
ATOM 805 C C . GLU A 1 104 ? 10.175 -4.018 30.004 1.00 22.33 102 GLU A C 1
ATOM 806 O O . GLU A 1 104 ? 9.064 -3.846 30.498 1.00 21.84 102 GLU A O 1
ATOM 812 N N . SER A 1 105 ? 11.049 -3.028 29.830 1.00 23.31 103 SER A N 1
ATOM 813 C CA . SER A 1 105 ? 10.707 -1.648 30.182 1.00 25.68 103 SER A CA 1
ATOM 814 C C . SER A 1 105 ? 9.583 -1.103 29.311 1.00 23.07 103 SER A C 1
ATOM 815 O O . SER A 1 105 ? 8.749 -0.337 29.795 1.00 23.63 103 SER A O 1
ATOM 818 N N . ALA A 1 106 ? 9.562 -1.508 28.039 1.00 22.99 104 ALA A N 1
ATOM 819 C CA . ALA A 1 106 ? 8.477 -1.138 27.118 1.00 21.30 104 ALA A CA 1
ATOM 820 C C . ALA A 1 106 ? 7.145 -1.697 27.579 1.00 19.54 104 ALA A C 1
ATOM 821 O O . ALA A 1 106 ? 6.135 -0.985 27.569 1.00 18.52 104 ALA A O 1
ATOM 823 N N . GLN A 1 107 ? 7.156 -2.965 27.993 1.00 17.31 105 GLN A N 1
ATOM 824 C CA . GLN A 1 107 ? 5.962 -3.633 28.489 1.00 18.44 105 GLN A CA 1
ATOM 825 C C . GLN A 1 107 ? 5.526 -3.015 29.823 1.00 20.10 105 GLN A C 1
ATOM 826 O O . GLN A 1 107 ? 4.339 -2.846 30.078 1.00 20.65 105 GLN A O 1
ATOM 832 N N . GLU A 1 108 ? 6.498 -2.636 30.648 1.00 20.82 106 GLU A N 1
ATOM 833 C CA . GLU A 1 108 ? 6.207 -1.933 31.888 1.00 21.76 106 GLU A CA 1
ATOM 834 C C . GLU A 1 108 ? 5.591 -0.551 31.644 1.00 21.46 106 GLU A C 1
ATOM 835 O O . GLU A 1 108 ? 4.577 -0.208 32.256 1.00 20.93 106 GLU A O 1
ATOM 841 N N . PHE A 1 109 ? 6.208 0.240 30.763 1.00 20.03 107 PHE A N 1
ATOM 842 C CA . PHE A 1 109 ? 5.659 1.551 30.358 1.00 16.42 107 PHE A CA 1
ATOM 843 C C . PHE A 1 109 ? 4.247 1.417 29.803 1.00 15.23 107 PHE A C 1
ATOM 844 O O . PHE A 1 109 ? 3.358 2.196 30.143 1.00 16.53 107 PHE A O 1
ATOM 852 N N . SER A 1 110 ? 4.050 0.412 28.954 1.00 18.18 108 SER A N 1
ATOM 853 C CA . SER A 1 110 ? 2.784 0.183 28.269 1.00 19.79 108 SER A CA 1
ATOM 854 C C . SER A 1 110 ? 1.677 -0.143 29.275 1.00 21.21 108 SER A C 1
ATOM 855 O O . SER A 1 110 ? 0.558 0.376 29.174 1.00 21.27 108 SER A O 1
ATOM 858 N N . ASP A 1 111 ? 2.001 -0.980 30.258 1.00 20.82 109 ASP A N 1
ATOM 859 C CA . ASP A 1 111 ? 1.044 -1.323 31.307 1.00 24.03 109 ASP A CA 1
ATOM 860 C C . ASP A 1 111 ? 0.707 -0.155 32.228 1.00 25.70 109 ASP A C 1
ATOM 861 O O . ASP A 1 111 ? -0.422 -0.045 32.677 1.00 26.69 109 ASP A O 1
ATOM 866 N N . LYS A 1 112 ? 1.677 0.712 32.496 1.00 25.69 110 LYS A N 1
ATOM 867 C CA . LYS A 1 112 ? 1.452 1.853 33.377 1.00 27.52 110 LYS A CA 1
ATOM 868 C C . LYS A 1 112 ? 0.627 2.947 32.710 1.00 26.86 110 LYS A C 1
ATOM 869 O O . LYS A 1 112 ? -0.194 3.598 33.358 1.00 30.44 110 LYS A O 1
A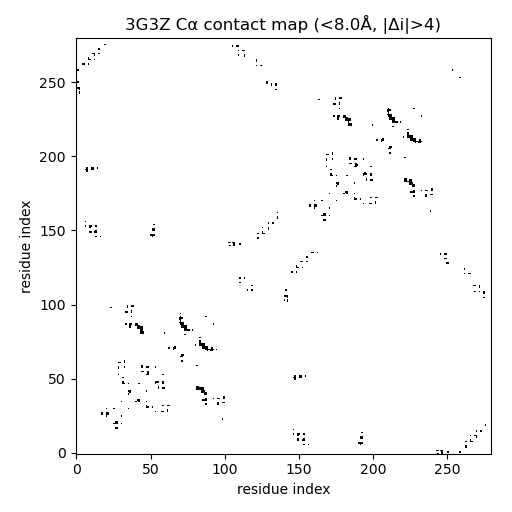TOM 875 N N . VAL A 1 113 ? 0.838 3.137 31.412 1.00 25.07 111 VAL A N 1
ATOM 876 C CA . VAL A 1 113 ? 0.177 4.213 30.683 1.00 23.70 111 VAL A CA 1
ATOM 877 C C . VAL A 1 113 ? -1.274 3.840 30.400 1.00 22.49 111 VAL A C 1
ATOM 878 O O . VAL A 1 113 ? -2.198 4.611 30.683 1.00 19.93 111 VAL A O 1
ATOM 882 N N . PHE A 1 114 ? -1.462 2.631 29.892 1.00 21.86 112 PHE A N 1
ATOM 883 C CA . PHE A 1 114 ? -2.760 2.220 29.408 1.00 22.13 112 PHE A CA 1
ATOM 884 C C . PHE A 1 114 ? -3.651 1.705 30.526 1.00 20.90 112 PHE A C 1
ATOM 885 O O . PHE A 1 114 ? -4.851 1.595 30.344 1.00 22.17 112 PHE A O 1
ATOM 893 N N . ALA A 1 115 ? -3.054 1.426 31.683 1.00 21.49 113 ALA A N 1
ATOM 894 C CA . ALA A 1 115 ? -3.815 1.144 32.893 1.00 23.18 113 ALA A CA 1
ATOM 895 C C . ALA A 1 115 ? -4.646 2.368 33.272 1.00 23.38 113 ALA A C 1
ATOM 896 O O . ALA A 1 115 ? -5.784 2.232 33.695 1.00 24.12 113 ALA A O 1
ATOM 898 N N . THR A 1 116 ? -4.076 3.559 33.102 1.00 23.23 114 THR A N 1
ATOM 899 C CA . THR A 1 116 ? -4.814 4.791 33.356 1.00 24.81 114 THR A CA 1
ATOM 900 C C . THR A 1 116 ? -5.744 5.102 32.188 1.00 24.71 114 THR A C 1
ATOM 901 O O . THR A 1 116 ? -6.892 5.498 32.391 1.00 26.05 114 THR A O 1
ATOM 905 N N . PHE A 1 117 ? -5.256 4.910 30.966 1.00 24.49 115 PHE A N 1
ATOM 906 C CA . PHE A 1 117 ? -6.015 5.345 29.802 1.00 22.47 115 PHE A CA 1
ATOM 907 C C . PHE A 1 117 ? -7.272 4.518 29.558 1.00 21.42 115 PHE A C 1
ATOM 908 O O . PHE A 1 117 ? -8.311 5.068 29.240 1.00 22.48 115 PHE A O 1
ATOM 916 N N . GLY A 1 118 ? -7.179 3.203 29.735 1.00 20.99 116 GLY A N 1
ATOM 917 C CA . GLY A 1 118 ? -8.335 2.325 29.546 1.00 19.94 116 GLY A CA 1
ATOM 918 C C . GLY A 1 118 ? -8.408 1.850 28.111 1.00 20.71 116 GLY A C 1
ATOM 919 O O . GLY A 1 118 ? -8.115 2.614 27.182 1.00 18.88 116 GLY A O 1
ATOM 920 N N . ASP A 1 119 ? -8.803 0.594 27.924 1.00 19.29 117 ASP A N 1
ATOM 921 C CA . ASP A 1 119 ? -8.713 -0.033 26.600 1.00 22.96 117 ASP A CA 1
ATOM 922 C C . ASP A 1 119 ? -9.831 0.345 25.604 1.00 19.67 117 ASP A C 1
ATOM 923 O O . ASP A 1 119 ? -9.571 0.413 24.406 1.00 15.63 117 ASP A O 1
ATOM 928 N N . LYS A 1 120 ? -11.059 0.585 26.083 1.00 17.41 118 LYS A N 1
ATOM 929 C CA . LYS A 1 120 ? -12.118 1.061 25.185 1.00 17.52 118 LYS A CA 1
ATOM 930 C C . LYS A 1 120 ? -11.743 2.463 24.677 1.00 16.50 118 LYS A C 1
ATOM 931 O O . LYS A 1 120 ? -11.846 2.758 23.489 1.00 16.43 118 LYS A O 1
ATOM 937 N N . ARG A 1 121 ? -11.270 3.303 25.588 1.00 15.09 119 ARG A N 1
ATOM 938 C CA . ARG A 1 121 ? -10.794 4.640 25.252 1.00 17.57 119 ARG A CA 1
ATOM 939 C C . ARG A 1 121 ? -9.559 4.611 24.342 1.00 17.77 119 ARG A C 1
ATOM 940 O O . ARG A 1 121 ? -9.382 5.491 23.502 1.00 15.35 119 ARG A O 1
ATOM 948 N N . THR A 1 122 ? -8.712 3.597 24.520 1.00 19.38 120 THR A N 1
ATOM 949 C CA . THR A 1 122 ? -7.537 3.392 23.666 1.00 20.87 120 THR A CA 1
ATOM 950 C C . THR A 1 122 ? -7.957 3.037 22.232 1.00 20.82 120 THR A C 1
ATOM 951 O O . THR A 1 122 ? -7.408 3.568 21.264 1.00 21.61 120 THR A O 1
ATOM 955 N N . THR A 1 123 ? -8.938 2.148 22.112 1.00 20.82 121 THR A N 1
ATOM 956 C CA . THR A 1 123 ? -9.550 1.806 20.824 1.00 20.03 121 THR A CA 1
ATOM 957 C C . THR A 1 123 ? -10.145 3.046 20.167 1.00 19.72 121 THR A C 1
ATOM 958 O O . THR A 1 123 ? -10.047 3.226 18.952 1.00 21.93 121 THR A O 1
ATOM 962 N N . ARG A 1 124 ? -10.779 3.891 20.973 1.00 18.84 122 ARG A N 1
ATOM 963 C CA . ARG A 1 124 ? -11.412 5.094 20.442 1.00 18.46 122 ARG A CA 1
ATOM 964 C C . ARG A 1 124 ? -10.354 6.051 19.899 1.00 16.70 122 ARG A C 1
ATOM 965 O O . ARG A 1 124 ? -10.513 6.632 18.807 1.00 14.88 122 ARG A O 1
ATOM 973 N N . LEU A 1 125 ? -9.268 6.203 20.652 1.00 14.33 123 LEU A N 1
ATOM 974 C CA . LEU A 1 125 ? -8.174 7.056 20.210 1.00 14.86 123 LEU A CA 1
ATOM 975 C C . LEU A 1 125 ? -7.568 6.534 18.911 1.00 15.53 123 LEU A C 1
ATOM 976 O O . LEU A 1 125 ? -7.318 7.306 17.991 1.00 16.75 123 LEU A O 1
ATOM 981 N N . PHE A 1 126 ? -7.372 5.221 18.825 1.00 17.12 124 PHE A N 1
ATOM 982 C CA . PHE A 1 126 ? -6.740 4.612 17.648 1.00 17.97 124 PHE A CA 1
ATOM 983 C C . PHE A 1 126 ? -7.587 4.788 16.391 1.00 18.61 124 PHE A C 1
ATOM 984 O O . PHE A 1 126 ? -7.060 5.102 15.322 1.00 18.96 124 PHE A O 1
ATOM 992 N N . ALA A 1 127 ? -8.897 4.582 16.535 1.00 18.48 125 ALA A N 1
ATOM 993 C CA . ALA A 1 127 ? -9.849 4.703 15.430 1.00 17.91 125 ALA A CA 1
ATOM 994 C C . ALA A 1 127 ? -9.945 6.138 14.937 1.00 18.29 125 ALA A C 1
ATOM 995 O O . ALA A 1 127 ? -10.022 6.381 13.731 1.00 19.51 125 ALA A O 1
ATOM 997 N N . ASP A 1 128 ? -9.935 7.086 15.871 1.00 16.78 126 ASP A N 1
ATOM 998 C CA . ASP A 1 128 ? -9.975 8.499 15.513 1.00 18.43 126 ASP A CA 1
ATOM 999 C C . ASP A 1 128 ? -8.691 8.938 14.803 1.00 18.22 126 ASP A C 1
ATOM 1000 O O . ASP A 1 128 ? -8.743 9.703 13.840 1.00 20.67 126 ASP A O 1
ATOM 1005 N N . LEU A 1 129 ? -7.552 8.441 15.275 1.00 17.13 127 LEU A N 1
ATOM 1006 C CA . LEU A 1 129 ? -6.266 8.737 14.647 1.00 18.90 127 LEU A CA 1
ATOM 1007 C C . LEU A 1 129 ? -6.188 8.080 13.277 1.00 19.22 127 LEU A C 1
ATOM 1008 O O . LEU A 1 129 ? -5.710 8.690 12.321 1.00 18.91 127 LEU A O 1
ATOM 1013 N N . ASP A 1 130 ? -6.667 6.840 13.185 1.00 18.62 128 ASP A N 1
ATOM 1014 C CA . ASP A 1 130 ? -6.724 6.143 11.906 1.00 18.91 128 ASP A CA 1
ATOM 1015 C C . ASP A 1 130 ? -7.524 6.927 10.878 1.00 20.22 128 ASP A C 1
ATOM 1016 O O . ASP A 1 130 ? -7.087 7.088 9.732 1.00 18.13 128 ASP A O 1
ATOM 1021 N N . ALA A 1 131 ? -8.688 7.423 11.299 1.00 21.03 129 ALA A N 1
ATOM 1022 C CA . ALA A 1 131 ? -9.596 8.146 10.415 1.00 20.08 129 ALA A CA 1
ATOM 1023 C C . ALA A 1 131 ? -9.003 9.472 9.983 1.00 21.90 129 ALA A C 1
ATOM 1024 O O . ALA A 1 131 ? -9.074 9.834 8.808 1.00 21.03 129 ALA A O 1
ATOM 1026 N N . LEU A 1 132 ? -8.423 10.196 10.935 1.00 21.02 130 LEU A N 1
ATOM 1027 C CA . LEU A 1 132 ? -7.806 11.482 10.633 1.00 20.37 130 LEU A CA 1
ATOM 1028 C C . LEU A 1 132 ? -6.660 11.314 9.642 1.00 19.25 130 LEU A C 1
ATOM 1029 O O . LEU A 1 132 ? -6.619 12.009 8.644 1.00 19.48 130 LEU A O 1
ATOM 1034 N N . ALA A 1 133 ? -5.768 10.362 9.908 1.00 18.45 131 ALA A N 1
ATOM 1035 C CA . ALA A 1 133 ? -4.650 10.052 9.020 1.00 21.02 131 ALA A CA 1
ATOM 1036 C C . ALA A 1 133 ? -5.109 9.697 7.600 1.00 21.94 131 ALA A C 1
ATOM 1037 O O . ALA A 1 133 ? -4.539 10.178 6.625 1.00 22.25 131 ALA A O 1
ATOM 1039 N N . GLU A 1 134 ? -6.143 8.861 7.513 1.00 22.12 132 GLU A N 1
ATOM 1040 C CA . GLU A 1 134 ? -6.826 8.517 6.265 1.00 23.89 132 GLU A CA 1
ATOM 1041 C C . GLU A 1 134 ? -7.305 9.730 5.445 1.00 22.06 132 GLU A C 1
ATOM 1042 O O . GLU A 1 134 ? -6.980 9.855 4.265 1.00 22.48 132 GLU A O 1
ATOM 1048 N N . VAL A 1 135 ? -8.084 10.608 6.075 1.00 22.51 133 VAL A N 1
ATOM 1049 C CA . VAL A 1 135 ? -8.638 11.802 5.414 1.00 22.50 133 VAL A CA 1
ATOM 1050 C C . VAL A 1 135 ? -7.525 12.758 5.005 1.00 20.10 133 VAL A C 1
ATOM 1051 O O . VAL A 1 135 ? -7.529 13.297 3.891 1.00 18.50 133 VAL A O 1
ATOM 1063 N N . GLU A 1 137 ? -4.323 12.033 4.401 1.00 18.85 135 GLU A N 1
ATOM 1064 C CA . GLU A 1 137 ? -3.579 11.463 3.265 1.00 21.26 135 GLU A CA 1
ATOM 1065 C C . GLU A 1 137 ? -4.325 11.699 1.959 1.00 21.55 135 GLU A C 1
ATOM 1066 O O . GLU A 1 137 ? -3.744 12.135 0.971 1.00 21.52 135 GLU A O 1
ATOM 1072 N N . LYS A 1 138 ? -5.622 11.414 1.982 1.00 21.66 136 LYS A N 1
ATOM 1073 C CA . LYS A 1 138 ? -6.483 11.509 0.808 1.00 22.98 136 LYS A CA 1
ATOM 1074 C C . LYS A 1 138 ? -6.605 12.951 0.299 1.00 22.98 136 LYS A C 1
ATOM 1075 O O . LYS A 1 138 ? -6.587 13.189 -0.914 1.00 22.21 136 LYS A O 1
ATOM 1081 N N . THR A 1 139 ? -6.708 13.898 1.231 1.00 21.01 137 THR A N 1
ATOM 1082 C CA . THR A 1 139 ? -6.860 15.322 0.904 1.00 22.62 137 THR A CA 1
ATOM 1083 C C . THR A 1 139 ? -5.573 15.898 0.311 1.00 22.75 137 THR A C 1
ATOM 1084 O O . THR A 1 139 ? -5.615 16.663 -0.659 1.00 22.87 137 THR A O 1
ATOM 1088 N N . ILE A 1 140 ? -4.440 15.522 0.906 1.00 22.53 138 ILE A N 1
ATOM 1089 C CA . ILE A 1 140 ? -3.113 15.891 0.410 1.00 21.22 138 ILE A CA 1
ATOM 1090 C C . ILE A 1 140 ? -2.895 15.320 -0.999 1.00 22.71 138 ILE A C 1
ATOM 1091 O O . ILE A 1 140 ? -2.335 15.998 -1.871 1.00 22.99 138 ILE A O 1
ATOM 1096 N N . SER A 1 141 ? -3.333 14.077 -1.212 1.00 22.49 139 SER A N 1
ATOM 1097 C CA . SER A 1 141 ? -3.286 13.453 -2.539 1.00 24.15 139 SER A CA 1
ATOM 1098 C C . SER A 1 141 ? -4.099 14.251 -3.549 1.00 24.86 139 SER A C 1
ATOM 1099 O O . SER A 1 141 ? -3.611 14.565 -4.633 1.00 26.95 139 SER A O 1
ATOM 1102 N N . GLU A 1 142 ? -5.330 14.595 -3.184 1.00 24.17 140 GLU A N 1
ATOM 1103 C CA . GLU A 1 142 ? -6.179 15.415 -4.047 1.00 24.84 140 GLU A CA 1
ATOM 1104 C C . GLU A 1 142 ? -5.557 16.768 -4.364 1.00 23.10 140 GLU A C 1
ATOM 1105 O O . GLU A 1 142 ? -5.572 17.204 -5.512 1.00 24.57 140 GLU A O 1
ATOM 1111 N N . ASN A 1 143 ? -4.995 17.418 -3.351 1.00 23.42 141 ASN A N 1
ATOM 1112 C CA . ASN A 1 143 ? -4.431 18.761 -3.510 1.00 24.57 141 ASN A CA 1
ATOM 1113 C C . ASN A 1 143 ? -3.220 18.829 -4.446 1.00 24.85 141 ASN A C 1
ATOM 1114 O O . ASN A 1 143 ? -2.759 19.913 -4.794 1.00 22.61 141 ASN A O 1
ATOM 1119 N N . LYS A 1 144 ? -2.714 17.664 -4.841 1.00 26.72 142 LYS A N 1
ATOM 1120 C CA . LYS A 1 144 ? -1.702 17.574 -5.878 1.00 29.67 142 LYS A CA 1
ATOM 1121 C C . LYS A 1 144 ? -2.394 17.515 -7.229 1.00 30.37 142 LYS A C 1
ATOM 1122 O O . LYS A 1 144 ? -2.304 18.450 -8.017 1.00 32.44 142 LYS A O 1
ATOM 1136 N N . ASN B 1 4 ? 1.466 -5.128 21.416 1.00 32.18 2 ASN B N 1
ATOM 1137 C CA . ASN B 1 4 ? 1.390 -4.296 22.605 1.00 30.66 2 ASN B CA 1
ATOM 1138 C C . ASN B 1 4 ? 0.779 -2.897 22.316 1.00 28.95 2 ASN B C 1
ATOM 1139 O O . ASN B 1 4 ? 0.900 -2.378 21.206 1.00 25.82 2 ASN B O 1
ATOM 1144 N N . GLN B 1 5 ? 0.093 -2.316 23.303 1.00 27.67 3 GLN B N 1
ATOM 1145 C CA . GLN B 1 5 ? -0.661 -1.058 23.119 1.00 27.25 3 GLN B CA 1
ATOM 1146 C C . GLN B 1 5 ? 0.251 0.129 22.804 1.00 25.51 3 GLN B C 1
ATOM 1147 O O . GLN B 1 5 ? -0.074 0.984 21.966 1.00 22.96 3 GLN B O 1
ATOM 1153 N N . LEU B 1 6 ? 1.377 0.179 23.513 1.00 21.97 4 LEU B N 1
ATOM 1154 C CA . LEU B 1 6 ? 2.426 1.158 23.287 1.00 20.74 4 LEU B CA 1
ATOM 1155 C C . LEU B 1 6 ? 2.928 1.094 21.841 1.00 18.91 4 LEU B C 1
ATOM 1156 O O . LEU B 1 6 ? 3.189 2.122 21.236 1.00 16.88 4 LEU B O 1
ATOM 1161 N N . ASP B 1 7 ? 3.072 -0.120 21.307 1.00 17.68 5 ASP B N 1
ATOM 1162 C CA . ASP B 1 7 ? 3.516 -0.322 19.932 1.00 18.37 5 ASP B CA 1
ATOM 1163 C C . ASP B 1 7 ? 2.460 0.189 18.959 1.00 19.45 5 ASP B C 1
ATOM 1164 O O . ASP B 1 7 ? 2.766 0.914 17.989 1.00 16.33 5 ASP B O 1
ATOM 1169 N N . GLN B 1 8 ? 1.211 -0.173 19.251 1.00 18.46 6 GLN B N 1
ATOM 1170 C CA . GLN B 1 8 ? 0.073 0.269 18.465 1.00 19.63 6 GLN B CA 1
ATOM 1171 C C . GLN B 1 8 ? -0.055 1.792 18.456 1.00 19.68 6 GLN B C 1
ATOM 1172 O O . GLN B 1 8 ? -0.451 2.367 17.455 1.00 18.65 6 GLN B O 1
ATOM 1178 N N . LEU B 1 9 ? 0.284 2.431 19.574 1.00 18.49 7 LEU B N 1
ATOM 1179 C CA . LEU B 1 9 ? 0.212 3.883 19.678 1.00 15.95 7 LEU B CA 1
ATOM 1180 C C . LEU B 1 9 ? 1.392 4.524 18.950 1.00 15.30 7 LEU B C 1
ATOM 1181 O O . LEU B 1 9 ? 1.213 5.422 18.130 1.00 15.98 7 LEU B O 1
ATOM 1186 N N . GLY B 1 10 ? 2.592 4.044 19.250 1.00 14.30 8 GLY B N 1
ATOM 1187 C CA . GLY B 1 10 ? 3.829 4.609 18.701 1.00 15.26 8 GLY B CA 1
ATOM 1188 C C . GLY B 1 10 ? 3.867 4.660 17.186 1.00 15.99 8 GLY B C 1
ATOM 1189 O O . GLY B 1 10 ? 4.212 5.701 16.610 1.00 14.27 8 GLY B O 1
ATOM 1190 N N . THR B 1 11 ? 3.518 3.538 16.546 1.00 13.82 9 THR B N 1
ATOM 1191 C CA . THR B 1 11 ? 3.495 3.450 15.086 1.00 13.59 9 THR B CA 1
ATOM 1192 C C . THR B 1 11 ? 2.497 4.461 14.520 1.00 16.28 9 THR B C 1
ATOM 1193 O O . THR B 1 11 ? 2.827 5.229 13.602 1.00 14.58 9 THR B O 1
ATOM 1197 N N . ARG B 1 12 ? 1.297 4.473 15.110 1.00 16.37 10 ARG B N 1
ATOM 1198 C CA . ARG B 1 12 ? 0.220 5.400 14.751 1.00 17.14 10 ARG B CA 1
ATOM 1199 C C . ARG B 1 12 ? 0.571 6.871 14.822 1.00 15.34 10 ARG B C 1
ATOM 1200 O O . ARG B 1 12 ? 0.383 7.584 13.837 1.00 14.50 10 ARG B O 1
ATOM 1208 N N . ILE B 1 13 ? 1.011 7.338 15.994 1.00 14.95 11 ILE B N 1
ATOM 1209 C CA . ILE B 1 13 ? 1.345 8.760 16.155 1.00 17.92 11 ILE B CA 1
ATOM 1210 C C . ILE B 1 13 ? 2.482 9.190 15.229 1.00 17.41 11 ILE B C 1
ATOM 1211 O O . ILE B 1 13 ? 2.481 10.314 14.715 1.00 18.49 11 ILE B O 1
ATOM 1216 N N . ASN B 1 14 ? 3.444 8.296 15.012 1.00 15.52 12 ASN B N 1
ATOM 1217 C CA . ASN B 1 14 ? 4.536 8.574 14.080 1.00 17.90 12 ASN B CA 1
ATOM 1218 C C . ASN B 1 14 ? 4.072 8.679 12.627 1.00 17.81 12 ASN B C 1
ATOM 1219 O O . ASN B 1 14 ? 4.525 9.555 11.886 1.00 13.21 12 ASN B O 1
ATOM 1224 N N . LEU B 1 15 ? 3.152 7.794 12.250 1.00 19.21 13 LEU B N 1
ATOM 1225 C CA . LEU B 1 15 ? 2.476 7.875 10.965 1.00 19.10 13 LEU B CA 1
ATOM 1226 C C . LEU B 1 15 ? 1.763 9.220 10.817 1.00 18.14 13 LEU B C 1
ATOM 1227 O O . LEU B 1 15 ? 2.007 9.940 9.852 1.00 19.48 13 LEU B O 1
ATOM 1232 N N . ILE B 1 16 ? 0.915 9.563 11.786 1.00 16.62 14 ILE B N 1
ATOM 1233 C CA . ILE B 1 16 ? 0.110 10.785 11.710 1.00 16.89 14 ILE B CA 1
ATOM 1234 C C . ILE B 1 16 ? 0.944 12.087 11.755 1.00 16.56 14 ILE B C 1
ATOM 1235 O O . ILE B 1 16 ? 0.620 13.042 11.044 1.00 15.23 14 ILE B O 1
ATOM 1240 N N . CYS B 1 17 ? 2.007 12.124 12.564 1.00 15.13 15 CYS B N 1
ATOM 1241 C CA . CYS B 1 17 ? 2.945 13.270 12.547 1.00 16.81 15 CYS B CA 1
ATOM 1242 C C . CYS B 1 17 ? 3.622 13.462 11.174 1.00 16.45 15 CYS B C 1
ATOM 1243 O O . CYS B 1 17 ? 3.786 14.596 10.694 1.00 14.10 15 CYS B O 1
ATOM 1246 N N . ASN B 1 18 ? 4.001 12.352 10.551 1.00 15.33 16 ASN B N 1
ATOM 1247 C CA . ASN B 1 18 ? 4.585 12.368 9.206 1.00 17.11 16 ASN B CA 1
ATOM 1248 C C . ASN B 1 18 ? 3.617 12.878 8.164 1.00 16.49 16 ASN B C 1
ATOM 1249 O O . ASN B 1 18 ? 3.997 13.611 7.252 1.00 20.27 16 ASN B O 1
ATOM 1254 N N . VAL B 1 19 ? 2.360 12.469 8.292 1.00 18.82 17 VAL B N 1
ATOM 1255 C CA . VAL B 1 19 ? 1.309 12.964 7.415 1.00 18.16 17 VAL B CA 1
ATOM 1256 C C . VAL B 1 19 ? 1.137 14.477 7.594 1.00 19.05 17 VAL B C 1
ATOM 1257 O O . VAL B 1 19 ? 1.083 15.215 6.611 1.00 20.07 17 VAL B O 1
ATOM 1261 N N . PHE B 1 20 ? 1.074 14.938 8.841 1.00 17.90 18 PHE B N 1
ATOM 1262 C CA . PHE B 1 20 ? 0.968 16.377 9.110 1.00 18.55 18 PHE B CA 1
ATOM 1263 C C . PHE B 1 20 ? 2.151 17.162 8.529 1.00 18.37 18 PHE B C 1
ATOM 1264 O O . PHE B 1 20 ? 1.959 18.226 7.929 1.00 17.14 18 PHE B O 1
ATOM 1272 N N . ASP B 1 21 ? 3.360 16.625 8.694 1.00 19.35 19 ASP B N 1
ATOM 1273 C CA . ASP B 1 21 ? 4.569 17.202 8.090 1.00 22.85 19 ASP B CA 1
ATOM 1274 C C . ASP B 1 21 ? 4.496 17.242 6.564 1.00 22.35 19 ASP B C 1
ATOM 1275 O O . ASP B 1 21 ? 5.009 18.170 5.936 1.00 21.66 19 ASP B O 1
ATOM 1280 N N . LYS B 1 22 ? 3.864 16.229 5.977 1.00 22.15 20 LYS B N 1
ATOM 1281 C CA . LYS B 1 22 ? 3.672 16.172 4.535 1.00 20.97 20 LYS B CA 1
ATOM 1282 C C . LYS B 1 22 ? 2.743 17.292 4.050 1.00 21.65 20 LYS B C 1
ATOM 1283 O O . LYS B 1 22 ? 3.011 17.923 3.030 1.00 20.37 20 LYS B O 1
ATOM 1289 N N . TRP B 1 23 ? 1.675 17.561 4.802 1.00 21.64 21 TRP B N 1
ATOM 1290 C CA . TRP B 1 23 ? 0.783 18.672 4.479 1.00 20.81 21 TRP B CA 1
ATOM 1291 C C . TRP B 1 23 ? 1.504 20.015 4.563 1.00 20.83 21 TRP B C 1
ATOM 1292 O O . TRP B 1 23 ? 1.288 20.894 3.725 1.00 21.52 21 TRP B O 1
ATOM 1303 N N . ILE B 1 24 ? 2.345 20.169 5.584 1.00 21.61 22 ILE B N 1
ATOM 1304 C CA . ILE B 1 24 ? 3.152 21.373 5.770 1.00 20.53 22 ILE B CA 1
ATOM 1305 C C . ILE B 1 24 ? 4.090 21.565 4.576 1.00 20.35 22 ILE B C 1
ATOM 1306 O O . ILE B 1 24 ? 4.272 22.686 4.102 1.00 19.17 22 ILE B O 1
ATOM 1311 N N . GLY B 1 25 ? 4.670 20.458 4.104 1.00 20.51 23 GLY B N 1
ATOM 1312 C CA . GLY B 1 25 ? 5.511 20.437 2.909 1.00 20.60 23 GLY B CA 1
ATOM 1313 C C . GLY B 1 25 ? 4.787 20.935 1.666 1.00 23.08 23 GLY B C 1
ATOM 1314 O O . GLY B 1 25 ? 5.369 21.662 0.860 1.00 22.81 23 GLY B O 1
ATOM 1315 N N . GLN B 1 26 ? 3.513 20.556 1.522 1.00 23.48 24 GLN B N 1
ATOM 1316 C CA . GLN B 1 26 ? 2.658 21.068 0.445 1.00 24.51 24 GLN B CA 1
ATOM 1317 C C . GLN B 1 26 ? 2.486 22.595 0.530 1.00 24.20 24 GLN B C 1
ATOM 1318 O O . GLN B 1 26 ? 2.234 23.242 -0.480 1.00 23.25 24 GLN B O 1
ATOM 1324 N N . GLN B 1 27 ? 2.624 23.164 1.727 1.00 24.30 25 GLN B N 1
ATOM 1325 C CA . GLN B 1 27 ? 2.514 24.613 1.895 1.00 23.13 25 GLN B CA 1
ATOM 1326 C C . GLN B 1 27 ? 3.834 25.319 1.584 1.00 22.52 25 GLN B C 1
ATOM 1327 O O . GLN B 1 27 ? 3.946 26.533 1.746 1.00 21.81 25 GLN B O 1
ATOM 1333 N N . ASP B 1 28 ? 4.812 24.546 1.108 1.00 24.98 26 ASP B N 1
ATOM 1334 C CA . ASP B 1 28 ? 6.175 25.027 0.827 1.00 24.69 26 ASP B CA 1
ATOM 1335 C C . ASP B 1 28 ? 6.906 25.560 2.057 1.00 23.99 26 ASP B C 1
ATOM 1336 O O . ASP B 1 28 ? 7.555 26.614 2.026 1.00 21.97 26 ASP B O 1
ATOM 1341 N N . LEU B 1 29 ? 6.782 24.793 3.139 1.00 23.35 27 LEU B N 1
ATOM 1342 C CA . LEU B 1 29 ? 7.438 25.069 4.404 1.00 21.76 27 LEU B CA 1
ATOM 1343 C C . LEU B 1 29 ? 7.905 23.743 4.976 1.00 21.42 27 LEU B C 1
ATOM 1344 O O . LEU B 1 29 ? 7.608 22.687 4.436 1.00 20.78 27 LEU B O 1
ATOM 1349 N N . ASN B 1 30 ? 8.637 23.823 6.081 1.00 24.03 28 ASN B N 1
ATOM 1350 C CA . ASN B 1 30 ? 8.914 22.679 6.928 1.00 21.25 28 ASN B CA 1
ATOM 1351 C C . ASN B 1 30 ? 8.237 22.923 8.272 1.00 20.91 28 ASN B C 1
ATOM 1352 O O . ASN B 1 30 ? 7.698 24.007 8.510 1.00 22.86 28 ASN B O 1
ATOM 1357 N N . TYR B 1 31 ? 8.259 21.910 9.137 1.00 21.39 29 TYR B N 1
ATOM 1358 C CA . TYR B 1 31 ? 7.580 21.957 10.429 1.00 20.80 29 TYR B CA 1
ATOM 1359 C C . TYR B 1 31 ? 8.072 23.123 11.278 1.00 20.64 29 TYR B C 1
ATOM 1360 O O . TYR B 1 31 ? 7.269 23.852 11.845 1.00 20.95 29 TYR B O 1
ATOM 1369 N N . ASN B 1 32 ? 9.392 23.296 11.334 1.00 23.03 30 ASN B N 1
ATOM 1370 C CA . ASN B 1 32 ? 10.042 24.368 12.102 1.00 22.39 30 ASN B CA 1
ATOM 1371 C C . ASN B 1 32 ? 9.617 25.773 11.694 1.00 22.01 30 ASN B C 1
ATOM 1372 O O . ASN B 1 32 ? 9.366 26.616 12.555 1.00 22.19 30 ASN B O 1
ATOM 1377 N N . LEU B 1 33 ? 9.544 26.021 10.385 1.00 21.05 31 LEU B N 1
ATOM 1378 C CA . LEU B 1 33 ? 9.129 27.317 9.874 1.00 18.40 31 LEU B CA 1
ATOM 1379 C C . LEU B 1 33 ? 7.655 27.549 10.180 1.00 19.62 31 LEU B C 1
ATOM 1380 O O . LEU B 1 33 ? 7.261 28.633 10.620 1.00 20.99 31 LEU B O 1
ATOM 1385 N N . PHE B 1 34 ? 6.853 26.516 9.924 1.00 19.61 32 PHE B N 1
ATOM 1386 C CA . PHE B 1 34 ? 5.424 26.521 10.196 1.00 18.82 32 PHE B CA 1
ATOM 1387 C C . PHE B 1 34 ? 5.128 26.835 11.666 1.00 19.79 32 PHE B C 1
ATOM 1388 O O . PHE B 1 34 ? 4.274 27.681 11.973 1.00 18.22 32 PHE B O 1
ATOM 1396 N N . ALA B 1 35 ? 5.837 26.153 12.566 1.00 17.57 33 ALA B N 1
ATOM 1397 C CA . ALA B 1 35 ? 5.669 26.356 14.004 1.00 19.24 33 ALA B CA 1
ATOM 1398 C C . ALA B 1 35 ? 5.720 27.844 14.388 1.00 18.70 33 ALA B C 1
ATOM 1399 O O . ALA B 1 35 ? 4.926 28.316 15.208 1.00 17.78 33 ALA B O 1
ATOM 1401 N N . VAL B 1 36 ? 6.645 28.577 13.781 1.00 16.62 34 VAL B N 1
ATOM 1402 C CA . VAL B 1 36 ? 6.807 29.995 14.088 1.00 17.12 34 VAL B CA 1
ATOM 1403 C C . VAL B 1 36 ? 5.774 30.812 13.331 1.00 16.45 34 VAL B C 1
ATOM 1404 O O . VAL B 1 36 ? 5.068 31.645 13.918 1.00 16.85 34 VAL B O 1
ATOM 1408 N N . LEU B 1 37 ? 5.662 30.549 12.034 1.00 18.85 35 LEU B N 1
ATOM 1409 C CA . LEU B 1 37 ? 4.824 31.382 11.178 1.00 17.79 35 LEU B CA 1
ATOM 1410 C C . LEU B 1 37 ? 3.351 31.222 11.537 1.00 20.05 35 LEU B C 1
ATOM 1411 O O . LEU B 1 37 ? 2.643 32.212 11.740 1.00 15.82 35 LEU B O 1
ATOM 1416 N N . TYR B 1 38 ? 2.909 29.971 11.652 1.00 18.75 36 TYR B N 1
ATOM 1417 C CA . TYR B 1 38 ? 1.509 29.690 11.919 1.00 20.39 36 TYR B CA 1
ATOM 1418 C C . TYR B 1 38 ? 1.050 30.156 13.303 1.00 19.40 36 TYR B C 1
ATOM 1419 O O . TYR B 1 38 ? -0.062 30.681 13.439 1.00 21.99 36 TYR B O 1
ATOM 1428 N N . THR B 1 39 ? 1.889 29.960 14.320 1.00 17.75 37 THR B N 1
ATOM 1429 C CA . THR B 1 39 ? 1.558 30.399 15.676 1.00 17.01 37 THR B CA 1
ATOM 1430 C C . THR B 1 39 ? 1.343 31.927 15.715 1.00 19.96 37 THR B C 1
ATOM 1431 O O . THR B 1 39 ? 0.340 32.414 16.247 1.00 18.33 37 THR B O 1
ATOM 1435 N N . LEU B 1 40 ? 2.291 32.673 15.156 1.00 19.25 38 LEU B N 1
ATOM 1436 C CA . LEU B 1 40 ? 2.219 34.131 15.194 1.00 20.42 38 LEU B CA 1
ATOM 1437 C C . LEU B 1 40 ? 1.049 34.647 14.371 1.00 21.88 38 LEU B C 1
ATOM 1438 O O . LEU B 1 40 ? 0.426 35.635 14.735 1.00 20.56 38 LEU B O 1
ATOM 1443 N N . ALA B 1 41 ? 0.741 33.955 13.276 1.00 24.68 39 ALA B N 1
ATOM 1444 C CA . ALA B 1 41 ? -0.391 34.323 12.433 1.00 26.99 39 ALA B CA 1
ATOM 1445 C C . ALA B 1 41 ? -1.737 34.085 13.119 1.00 29.85 39 ALA B C 1
ATOM 1446 O O . ALA B 1 41 ? -2.665 34.879 12.961 1.00 31.71 39 ALA B O 1
ATOM 1448 N N . THR B 1 42 ? -1.840 33.010 13.891 1.00 28.84 40 THR B N 1
ATOM 1449 C CA . THR B 1 42 ? -3.118 32.636 14.489 1.00 29.27 40 THR B CA 1
ATOM 1450 C C . THR B 1 42 ? -3.275 33.126 15.924 1.00 29.42 40 THR B C 1
ATOM 1451 O O . THR B 1 42 ? -4.365 33.517 16.325 1.00 31.33 40 THR B O 1
ATOM 1455 N N . GLU B 1 43 ? -2.195 33.108 16.696 1.00 28.62 41 GLU B N 1
ATOM 1456 C CA . GLU B 1 43 ? -2.274 33.528 18.091 1.00 28.19 41 GLU B CA 1
ATOM 1457 C C . GLU B 1 43 ? -1.907 34.997 18.293 1.00 26.73 41 GLU B C 1
ATOM 1458 O O . GLU B 1 43 ? -2.240 35.580 19.314 1.00 27.51 41 GLU B O 1
ATOM 1464 N N . GLY B 1 44 ? -1.239 35.595 17.312 1.00 26.21 42 GLY B N 1
ATOM 1465 C CA . GLY B 1 44 ? -0.686 36.935 17.476 1.00 24.41 42 GLY B CA 1
ATOM 1466 C C . GLY B 1 44 ? 0.676 36.804 18.120 1.00 24.58 42 GLY B C 1
ATOM 1467 O O . GLY B 1 44 ? 1.306 35.736 18.040 1.00 27.39 42 GLY B O 1
ATOM 1468 N N . SER B 1 45 ? 1.115 37.878 18.771 1.00 22.44 43 SER B N 1
ATOM 1469 C CA . SER B 1 45 ? 2.440 37.97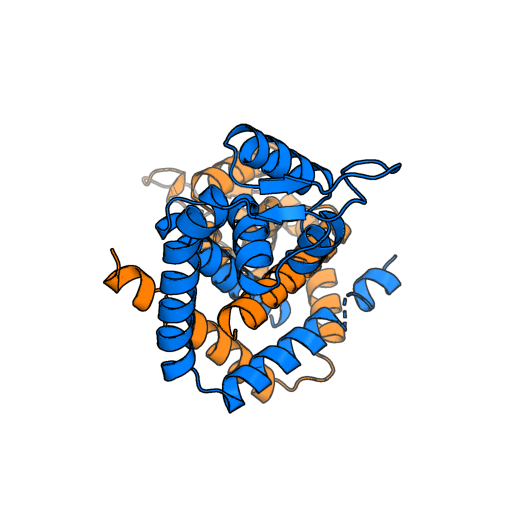6 19.381 1.00 25.18 43 SER B CA 1
ATOM 1470 C C . SER B 1 45 ? 2.679 36.936 20.476 1.00 25.10 43 SER B C 1
ATOM 1471 O O . SER B 1 45 ? 1.898 36.822 21.430 1.00 22.99 43 SER B O 1
ATOM 1474 N N . ARG B 1 46 ? 3.775 36.198 20.329 1.00 24.10 44 ARG B N 1
ATOM 1475 C CA . ARG B 1 46 ? 4.166 35.160 21.269 1.00 21.69 44 ARG B CA 1
ATOM 1476 C C . ARG B 1 46 ? 5.684 35.125 21.392 1.00 23.10 44 ARG B C 1
ATOM 1477 O O . ARG B 1 46 ? 6.400 35.573 20.489 1.00 25.02 44 ARG B O 1
ATOM 1485 N N . THR B 1 47 ? 6.164 34.595 22.518 1.00 22.03 45 THR B N 1
ATOM 1486 C CA . THR B 1 47 ? 7.595 34.417 22.778 1.00 20.83 45 THR B CA 1
ATOM 1487 C C . THR B 1 47 ? 8.142 33.164 22.082 1.00 22.48 45 THR B C 1
ATOM 1488 O O . THR B 1 47 ? 7.378 32.241 21.760 1.00 21.53 45 THR B O 1
ATOM 1492 N N . GLN B 1 48 ? 9.457 33.133 21.851 1.00 22.07 46 GLN B N 1
ATOM 1493 C CA . GLN B 1 48 ? 10.128 31.947 21.308 1.00 23.05 46 GLN B CA 1
ATOM 1494 C C . GLN B 1 48 ? 9.890 30.715 22.175 1.00 21.65 46 GLN B C 1
ATOM 1495 O O . GLN B 1 48 ? 9.760 29.603 21.667 1.00 23.58 46 GLN B O 1
ATOM 1501 N N . LYS B 1 49 ? 9.848 30.930 23.487 1.00 22.99 47 LYS B N 1
ATOM 1502 C CA . LYS B 1 49 ? 9.609 29.877 24.466 1.00 23.83 47 LYS B CA 1
ATOM 1503 C C . LYS B 1 49 ? 8.234 29.256 24.233 1.00 22.60 47 LYS B C 1
ATOM 1504 O O . LYS B 1 49 ? 8.081 28.030 24.232 1.00 23.03 47 LYS B O 1
ATOM 1510 N N . HIS B 1 50 ? 7.241 30.120 24.038 1.00 23.62 48 HIS B N 1
ATOM 1511 C CA . 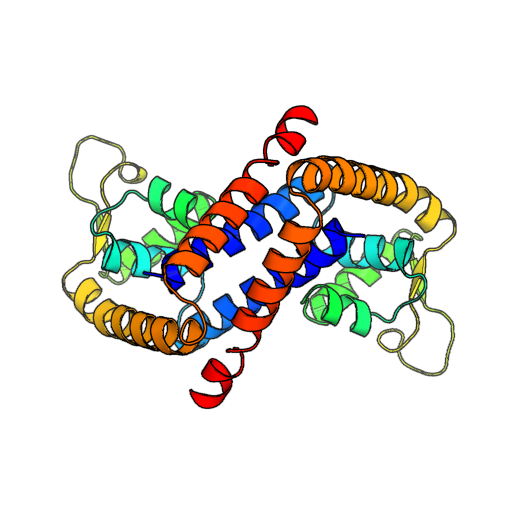HIS B 1 50 ? 5.863 29.694 23.823 1.00 22.91 48 HIS B CA 1
ATOM 1512 C C . HIS B 1 50 ? 5.723 28.873 22.539 1.00 21.73 48 HIS B C 1
ATOM 1513 O O . HIS B 1 50 ? 5.097 27.809 22.531 1.00 18.07 48 HIS B O 1
ATOM 1520 N N . ILE B 1 51 ? 6.302 29.390 21.463 1.00 18.68 49 ILE B N 1
ATOM 1521 C CA . ILE B 1 51 ? 6.305 28.716 20.171 1.00 18.96 49 ILE B CA 1
ATOM 1522 C C . ILE B 1 51 ? 6.920 27.310 20.303 1.00 19.32 49 ILE B C 1
ATOM 1523 O O . ILE B 1 51 ? 6.361 26.336 19.798 1.00 15.87 49 ILE B O 1
ATOM 1528 N N . GLY B 1 52 ? 8.049 27.227 21.008 1.00 18.95 50 GLY B N 1
ATOM 1529 C CA . GLY B 1 52 ? 8.773 25.979 21.197 1.00 20.98 50 GLY B CA 1
ATOM 1530 C C . GLY B 1 52 ? 8.024 24.965 22.037 1.00 22.47 50 GLY B C 1
ATOM 1531 O O . GLY B 1 52 ? 8.042 23.775 21.738 1.00 21.54 50 GLY B O 1
ATOM 1532 N N . GLU B 1 53 ? 7.361 25.439 23.086 1.00 22.76 51 GLU B N 1
ATOM 1533 C CA . GLU B 1 53 ? 6.548 24.566 23.939 1.00 25.83 51 GLU B CA 1
ATOM 1534 C C . GLU B 1 53 ? 5.276 24.095 23.250 1.00 24.79 51 GLU B C 1
ATOM 1535 O O . GLU B 1 53 ? 4.892 22.922 23.365 1.00 22.62 51 GLU B O 1
ATOM 1541 N N . LYS B 1 54 ? 4.631 25.011 22.532 1.00 22.50 52 LYS B N 1
ATOM 1542 C CA . LYS B 1 54 ? 3.443 24.692 21.747 1.00 22.35 52 LYS B CA 1
ATOM 1543 C C . LYS B 1 54 ? 3.716 23.568 20.723 1.00 21.70 52 LYS B C 1
ATOM 1544 O O . LYS B 1 54 ? 2.976 22.573 20.667 1.00 18.29 52 LYS B O 1
ATOM 1550 N N . TRP B 1 55 ? 4.786 23.718 19.941 1.00 19.03 53 TRP B N 1
ATOM 1551 C CA . TRP B 1 55 ? 5.082 22.754 18.880 1.00 18.54 53 TRP B CA 1
ATOM 1552 C C . TRP B 1 55 ? 6.113 21.674 19.235 1.00 16.81 53 TRP B C 1
ATOM 1553 O O . TRP B 1 55 ? 6.552 20.922 18.368 1.00 16.67 53 TRP B O 1
ATOM 1564 N N . SER B 1 56 ? 6.442 21.576 20.524 1.00 17.49 54 SER B N 1
ATOM 1565 C CA . SER B 1 56 ? 7.378 20.571 21.031 1.00 19.27 54 SER B CA 1
ATOM 1566 C C . SER B 1 56 ? 8.728 20.654 20.322 1.00 19.54 54 SER B C 1
ATOM 1567 O O . SER B 1 56 ? 9.260 19.641 19.870 1.00 19.79 54 SER B O 1
ATOM 1570 N N . LEU B 1 57 ? 9.265 21.868 20.227 1.00 18.90 55 LEU B N 1
ATOM 1571 C CA . LEU B 1 57 ? 10.592 22.108 19.640 1.00 19.57 55 LEU B CA 1
ATOM 1572 C C . LEU B 1 57 ? 11.564 22.688 20.675 1.00 18.88 55 LEU B C 1
ATOM 1573 O O . LEU B 1 57 ? 11.168 23.527 21.499 1.00 18.72 55 LEU B O 1
ATOM 1578 N N . PRO B 1 58 ? 12.843 22.256 20.630 1.00 20.37 56 PRO B N 1
ATOM 1579 C CA . PRO B 1 58 ? 13.854 22.820 21.549 1.00 20.79 56 PRO B CA 1
ATOM 1580 C C . PRO B 1 58 ? 14.169 24.288 21.249 1.00 20.85 56 PRO B C 1
ATOM 1581 O O . PRO B 1 58 ? 13.884 24.770 20.149 1.00 20.34 56 PRO B O 1
ATOM 1585 N N . LYS B 1 59 ? 14.734 24.996 22.227 1.00 21.70 57 LYS B N 1
ATOM 1586 C CA . LYS B 1 59 ? 14.970 26.439 22.086 1.00 24.58 57 LYS B CA 1
ATOM 1587 C C . LYS B 1 59 ? 15.819 26.769 20.863 1.00 22.98 57 LYS B C 1
ATOM 1588 O O . LYS B 1 59 ? 15.580 27.770 20.190 1.00 23.72 57 LYS B O 1
ATOM 1594 N N . GLN B 1 60 ? 16.790 25.907 20.574 1.00 23.45 58 GLN B N 1
ATOM 1595 C CA . GLN B 1 60 ? 17.771 26.154 19.517 1.00 25.54 58 GLN B CA 1
ATOM 1596 C C . GLN B 1 60 ? 17.140 26.090 18.138 1.00 24.79 58 GLN B C 1
ATOM 1597 O O . GLN B 1 60 ? 17.506 26.858 17.246 1.00 23.68 58 GLN B O 1
ATOM 1603 N N . THR B 1 61 ? 16.211 25.151 17.970 1.00 25.17 59 THR B N 1
ATOM 1604 C CA . THR B 1 61 ? 15.419 25.047 16.754 1.00 26.20 59 THR B CA 1
ATOM 1605 C C . THR B 1 61 ? 14.673 26.366 16.506 1.00 27.17 59 THR B C 1
ATOM 1606 O O . THR B 1 61 ? 14.804 26.971 15.431 1.00 28.05 59 THR B O 1
ATOM 1610 N N . VAL B 1 62 ? 13.914 26.806 17.513 1.00 25.84 60 VAL B N 1
ATOM 1611 C CA . VAL B 1 62 ? 13.145 28.059 17.450 1.00 24.70 60 VAL B CA 1
ATOM 1612 C C . VAL B 1 62 ? 14.045 29.273 17.191 1.00 24.39 60 VAL B C 1
ATOM 1613 O O . VAL B 1 62 ? 13.713 30.135 16.375 1.00 24.04 60 VAL B O 1
ATOM 1617 N N . SER B 1 63 ? 15.177 29.327 17.887 1.00 24.75 61 SER B N 1
ATOM 1618 C CA . SER B 1 63 ? 16.148 30.402 17.712 1.00 25.25 61 SER B CA 1
ATOM 1619 C C . SER B 1 63 ? 16.635 30.459 16.281 1.00 24.37 61 SER B C 1
ATOM 1620 O O . SER B 1 63 ? 16.707 31.536 15.697 1.00 21.78 61 SER B O 1
ATOM 1623 N N . GLY B 1 64 ? 16.955 29.289 15.725 1.00 22.94 62 GLY B N 1
ATOM 1624 C CA . GLY B 1 64 ? 17.451 29.180 14.355 1.00 25.14 62 GLY B CA 1
ATOM 1625 C C . GLY B 1 64 ? 16.457 29.708 13.338 1.00 26.47 62 GLY B C 1
ATOM 1626 O O . GLY B 1 64 ? 16.789 30.568 12.515 1.00 26.21 62 GLY B O 1
ATOM 1627 N N . VAL B 1 65 ? 15.231 29.193 13.404 1.00 24.38 63 VAL B N 1
ATOM 1628 C CA . VAL B 1 65 ? 14.157 29.629 12.517 1.00 25.04 63 VAL B CA 1
ATOM 1629 C C . VAL B 1 65 ? 13.868 31.121 12.680 1.00 24.46 63 VAL B C 1
ATOM 1630 O O . VAL B 1 65 ? 13.595 31.812 11.704 1.00 24.11 63 VAL B O 1
ATOM 1634 N N . CYS B 1 66 ? 13.942 31.625 13.907 1.00 24.97 64 CYS B N 1
ATOM 1635 C CA . CYS B 1 66 ? 13.681 33.044 14.128 1.00 27.17 64 CYS B CA 1
ATOM 1636 C C . CYS B 1 66 ? 14.766 33.942 13.543 1.00 28.65 64 CYS B C 1
ATOM 1637 O O . CYS B 1 66 ? 14.468 35.048 13.099 1.00 29.37 64 CYS B O 1
ATOM 1640 N N . LYS B 1 67 ? 16.007 33.454 13.526 1.00 29.89 65 LYS B N 1
ATOM 1641 C CA . LYS B 1 67 ? 17.112 34.159 12.870 1.00 31.06 65 LYS B CA 1
ATOM 1642 C C . LYS B 1 67 ? 16.801 34.375 11.395 1.00 28.75 65 LYS B C 1
ATOM 1643 O O . LYS B 1 67 ? 16.838 35.501 10.901 1.00 26.72 65 LYS B O 1
ATOM 1649 N N . THR B 1 68 ? 16.472 33.279 10.719 1.00 29.03 66 THR B N 1
ATOM 1650 C CA . THR B 1 68 ? 16.188 33.265 9.287 1.00 29.71 66 THR B CA 1
ATOM 1651 C C . THR B 1 68 ? 14.986 34.140 8.925 1.00 30.49 66 THR B C 1
ATOM 1652 O O . THR B 1 68 ? 15.068 34.972 8.006 1.00 30.21 66 THR B O 1
ATOM 1656 N N . LEU B 1 69 ? 13.881 33.957 9.650 1.00 28.37 67 LEU B N 1
ATOM 1657 C CA . LEU B 1 69 ? 12.660 34.716 9.371 1.00 27.52 67 LEU B CA 1
ATOM 1658 C C . LEU B 1 69 ? 12.838 36.220 9.595 1.00 26.44 67 LEU B C 1
ATOM 1659 O O . LEU B 1 69 ? 12.325 37.034 8.821 1.00 26.47 67 LEU B O 1
ATOM 1664 N N . ALA B 1 70 ? 13.587 36.575 10.638 1.00 27.28 68 ALA B N 1
ATOM 1665 C CA . ALA B 1 70 ? 13.901 37.976 10.943 1.00 26.53 68 ALA B CA 1
ATOM 1666 C C . ALA B 1 70 ? 14.812 38.624 9.901 1.00 27.33 68 ALA B C 1
ATOM 1667 O O . ALA B 1 70 ? 14.670 39.813 9.594 1.00 26.73 68 ALA B O 1
ATOM 1669 N N . GLY B 1 71 ? 15.750 37.841 9.369 1.00 26.97 69 GLY B N 1
ATOM 1670 C CA . GLY B 1 71 ? 16.622 38.295 8.293 1.00 26.69 69 GLY B CA 1
ATOM 1671 C C . GLY B 1 71 ? 15.870 38.471 6.985 1.00 28.10 69 GLY B C 1
ATOM 1672 O O . GLY B 1 71 ? 16.215 39.333 6.177 1.00 30.50 69 GLY B O 1
ATOM 1673 N N . GLN B 1 72 ? 14.839 37.655 6.781 1.00 26.72 70 GLN B N 1
ATOM 1674 C CA . GLN B 1 72 ? 13.950 37.785 5.630 1.00 27.06 70 GLN B CA 1
ATOM 1675 C C . GLN B 1 72 ? 12.952 38.936 5.819 1.00 27.90 70 GLN B C 1
ATOM 1676 O O . GLN B 1 72 ? 12.130 39.206 4.936 1.00 24.17 70 GLN B O 1
ATOM 1682 N N . GLY B 1 73 ? 13.023 39.592 6.979 1.00 27.12 71 GLY B N 1
ATOM 1683 C CA . GLY B 1 73 ? 12.160 40.726 7.302 1.00 27.83 71 GLY B CA 1
ATOM 1684 C C . GLY B 1 73 ? 10.727 40.336 7.600 1.00 26.17 71 GLY B C 1
ATOM 1685 O O . GLY B 1 73 ? 9.829 41.172 7.554 1.00 27.11 71 GLY B O 1
ATOM 1686 N N . LEU B 1 74 ? 10.509 39.068 7.925 1.00 26.51 72 LEU B N 1
ATOM 1687 C CA . LEU B 1 74 ? 9.149 38.572 8.104 1.00 26.14 72 LEU B CA 1
ATOM 1688 C C . LEU B 1 74 ? 8.634 38.704 9.541 1.00 27.34 72 LEU B C 1
ATOM 1689 O O . LEU B 1 74 ? 7.426 38.872 9.767 1.00 25.51 72 LEU B O 1
ATOM 1694 N N . ILE B 1 75 ? 9.557 38.631 10.501 1.00 27.04 73 ILE B N 1
ATOM 1695 C CA . ILE B 1 75 ? 9.228 38.812 11.914 1.00 26.42 73 ILE B CA 1
ATOM 1696 C C . ILE B 1 75 ? 10.067 39.905 12.542 1.00 26.67 73 ILE B C 1
ATOM 1697 O O . ILE B 1 75 ? 11.049 40.372 11.960 1.00 26.54 73 ILE B O 1
ATOM 1702 N N . GLU B 1 76 ? 9.659 40.314 13.737 1.00 27.43 74 GLU B N 1
ATOM 1703 C CA . GLU B 1 76 ? 10.387 41.297 14.512 1.00 27.85 74 GLU B CA 1
ATOM 1704 C C . GLU B 1 76 ? 10.112 41.049 15.982 1.00 27.57 74 GLU B C 1
ATOM 1705 O O . GLU B 1 76 ? 9.022 40.584 16.352 1.00 28.30 74 GLU B O 1
ATOM 1711 N N . TRP B 1 77 ? 11.112 41.332 16.812 1.00 26.75 75 TRP B N 1
ATOM 1712 C CA . TRP B 1 77 ? 10.945 41.284 18.257 1.00 26.19 75 TRP B CA 1
ATOM 1713 C C . TRP B 1 77 ? 10.549 42.668 18.735 1.00 23.95 75 TRP B C 1
ATOM 1714 O O . TRP B 1 77 ? 11.145 43.660 18.330 1.00 21.37 75 TRP B O 1
ATOM 1725 N N . GLN B 1 78 ? 9.541 42.723 19.596 1.00 22.78 76 GLN B N 1
ATOM 1726 C CA . GLN B 1 78 ? 9.176 43.948 20.281 1.00 26.84 76 GLN B CA 1
ATOM 1727 C C . GLN B 1 78 ? 10.381 44.474 21.078 1.00 28.31 76 GLN B C 1
ATOM 1728 O O . GLN B 1 78 ? 11.132 43.689 21.678 1.00 27.21 76 GLN B O 1
ATOM 1734 N N . GLU B 1 79 ? 10.574 45.791 21.067 1.00 27.20 77 GLU B N 1
ATOM 1735 C CA . GLU B 1 79 ? 11.627 46.424 21.869 1.00 29.79 77 GLU B CA 1
ATOM 1736 C C . GLU B 1 79 ? 11.370 46.261 23.369 1.00 31.15 77 GLU B C 1
ATOM 1737 O O . GLU B 1 79 ? 10.229 46.061 23.801 1.00 31.74 77 GLU B O 1
ATOM 1743 N N . GLY B 1 80 ? 12.437 46.339 24.160 1.00 32.16 78 GLY B N 1
ATOM 1744 C CA . GLY B 1 80 ? 12.328 46.157 25.605 1.00 31.41 78 GLY B CA 1
ATOM 1745 C C . GLY B 1 80 ? 13.666 45.926 26.275 1.00 31.88 78 GLY B C 1
ATOM 1746 O O . GLY B 1 80 ? 14.692 45.794 25.608 1.00 31.76 78 GLY B O 1
ATOM 1747 N N . GLU B 1 81 ? 13.643 45.868 27.604 1.00 32.68 79 GLU B N 1
ATOM 1748 C CA . GLU B 1 81 ? 14.854 45.705 28.411 1.00 34.16 79 GLU B CA 1
ATOM 1749 C C . GLU B 1 81 ? 15.280 44.241 28.556 1.00 32.45 79 GLU B C 1
ATOM 1750 O O . GLU B 1 81 ? 16.462 43.954 28.752 1.00 33.65 79 GLU B O 1
ATOM 1756 N N . GLN B 1 82 ? 14.314 43.330 28.459 1.00 30.63 80 GLN B N 1
ATOM 1757 C CA . GLN B 1 82 ? 14.574 41.889 28.532 1.00 30.97 80 GLN B CA 1
ATOM 1758 C C . GLN B 1 82 ? 15.477 41.434 27.388 1.00 30.54 80 GLN B C 1
ATOM 1759 O O . GLN B 1 82 ? 15.585 42.125 26.366 1.00 30.76 80 GLN B O 1
ATOM 1765 N N . ASP B 1 83 ? 16.125 40.280 27.563 1.00 29.95 81 ASP B N 1
ATOM 1766 C CA . ASP B 1 83 ? 16.902 39.660 26.489 1.00 29.91 81 ASP B CA 1
ATOM 1767 C C . ASP B 1 83 ? 15.998 39.433 25.283 1.00 31.17 81 ASP B C 1
ATOM 1768 O O . ASP B 1 83 ? 14.824 39.085 25.444 1.00 30.65 81 ASP B O 1
ATOM 1773 N N . ARG B 1 84 ? 16.542 39.634 24.083 1.00 32.30 82 ARG B N 1
ATOM 1774 C CA . ARG B 1 84 ? 15.782 39.448 22.837 1.00 32.74 82 ARG B CA 1
ATOM 1775 C C . ARG B 1 84 ? 14.870 38.219 22.857 1.00 30.77 82 ARG B C 1
ATOM 1776 O O . ARG B 1 84 ? 13.688 38.318 22.506 1.00 28.72 82 ARG B O 1
ATOM 1784 N N . ARG B 1 85 ? 15.421 37.080 23.283 1.00 28.78 83 ARG B N 1
ATOM 1785 C CA . ARG B 1 85 ? 14.707 35.801 23.279 1.00 28.60 83 ARG B CA 1
ATOM 1786 C C . ARG B 1 85 ? 13.476 35.765 24.188 1.00 28.81 83 ARG B C 1
ATOM 1787 O O . ARG B 1 85 ? 12.598 34.921 24.005 1.00 30.30 83 ARG B O 1
ATOM 1795 N N . LYS B 1 86 ? 13.418 36.663 25.166 1.00 27.41 84 LYS B N 1
ATOM 1796 C CA . LYS B 1 86 ? 12.254 36.745 26.045 1.00 28.55 84 LYS B CA 1
ATOM 1797 C C . LYS B 1 86 ? 11.218 37.776 25.575 1.00 28.51 84 LYS B C 1
ATOM 1798 O O . LYS B 1 86 ? 10.081 37.782 26.057 1.00 30.11 84 LYS B O 1
ATOM 1804 N N . ARG B 1 87 ? 11.603 38.631 24.628 1.00 25.61 85 ARG B N 1
ATOM 1805 C CA . ARG B 1 87 ? 10.702 39.667 24.121 1.00 24.45 85 ARG B CA 1
ATOM 1806 C C . ARG B 1 87 ? 9.730 39.080 23.092 1.00 25.60 85 ARG B C 1
ATOM 1807 O O . ARG B 1 87 ? 10.033 38.076 22.432 1.00 24.36 85 ARG B O 1
ATOM 1815 N N . LEU B 1 88 ? 8.559 39.706 22.984 1.00 25.35 86 LEU B N 1
ATOM 1816 C CA . LEU B 1 88 ? 7.492 39.255 22.091 1.00 23.20 86 LEU B CA 1
ATOM 1817 C C . LEU B 1 88 ? 7.837 39.371 20.617 1.00 22.66 86 LEU B C 1
ATOM 1818 O O . LEU B 1 88 ? 8.272 40.417 20.134 1.00 20.39 86 LEU B O 1
ATOM 1823 N N . LEU B 1 89 ? 7.619 38.266 19.923 1.00 24.02 87 LEU B N 1
ATOM 1824 C CA . LEU B 1 89 ? 7.835 38.153 18.500 1.00 25.02 87 LEU B CA 1
ATOM 1825 C C . LEU B 1 89 ? 6.532 38.498 17.815 1.00 26.96 87 LEU B C 1
ATOM 182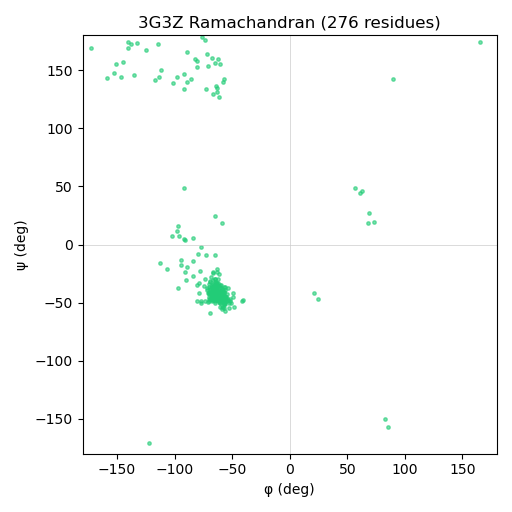6 O O . LEU B 1 89 ? 5.446 38.232 18.340 1.00 28.66 87 LEU B O 1
ATOM 1831 N N . SER B 1 90 ? 6.640 39.107 16.642 1.00 27.57 88 SER B N 1
ATOM 1832 C CA . SER B 1 90 ? 5.467 39.479 15.883 1.00 27.52 88 SER B CA 1
ATOM 1833 C C . SER B 1 90 ? 5.756 39.379 14.389 1.00 25.59 88 SER B C 1
ATOM 1834 O O . SER B 1 90 ? 6.871 39.643 13.944 1.00 25.25 88 SER B O 1
ATOM 1837 N N . LEU B 1 91 ? 4.756 38.968 13.620 1.00 22.84 89 LEU B N 1
ATOM 1838 C CA . LEU B 1 91 ? 4.827 39.062 12.167 1.00 23.49 89 LEU B CA 1
ATOM 1839 C C . LEU B 1 91 ? 4.895 40.528 11.763 1.00 21.80 89 LEU B C 1
ATOM 1840 O O . LEU B 1 91 ? 4.173 41.363 12.320 1.00 20.26 89 LEU B O 1
ATOM 1845 N N . THR B 1 92 ? 5.774 40.834 10.811 1.00 21.41 90 THR B N 1
ATOM 1846 C CA . THR B 1 92 ? 5.810 42.152 10.181 1.00 23.07 90 THR B CA 1
ATOM 1847 C C . THR B 1 92 ? 4.659 42.264 9.176 1.00 22.82 90 THR B C 1
ATOM 1848 O O . THR B 1 92 ? 3.901 41.314 8.962 1.00 23.67 90 THR B O 1
ATOM 1852 N N . GLU B 1 93 ? 4.528 43.417 8.543 1.00 24.45 91 GLU B N 1
ATOM 1853 C CA . GLU B 1 93 ? 3.524 43.558 7.486 1.00 26.92 91 GLU B CA 1
ATOM 1854 C C . GLU B 1 93 ? 3.731 42.529 6.370 1.00 24.45 91 GLU B C 1
ATOM 1855 O O . GLU B 1 93 ? 2.767 41.903 5.923 1.00 27.78 91 GLU B O 1
ATOM 1861 N N . THR B 1 94 ? 4.975 42.344 5.933 1.00 21.85 92 THR B N 1
ATOM 1862 C CA . THR B 1 94 ? 5.262 41.342 4.888 1.00 22.99 92 THR B CA 1
ATOM 1863 C C . THR B 1 94 ? 5.001 39.943 5.425 1.00 20.52 92 THR B C 1
ATOM 1864 O O . THR B 1 94 ? 4.618 39.045 4.678 1.00 19.57 92 THR B O 1
ATOM 1868 N N . GLY B 1 95 ? 5.205 39.766 6.729 1.00 21.75 93 GLY B N 1
ATOM 1869 C CA . GLY B 1 95 ? 4.969 38.480 7.376 1.00 21.86 93 GLY B CA 1
ATOM 1870 C C . GLY B 1 95 ? 3.500 38.120 7.368 1.00 22.35 93 GLY B C 1
ATOM 1871 O O . GLY B 1 95 ? 3.129 36.981 7.063 1.00 23.68 93 GLY B O 1
ATOM 1872 N N . LYS B 1 96 ? 2.667 39.101 7.697 1.00 22.18 94 LYS B N 1
ATOM 1873 C CA . LYS B 1 96 ? 1.216 38.945 7.686 1.00 24.35 94 LYS B CA 1
ATOM 1874 C C . LYS B 1 96 ? 0.697 38.580 6.292 1.00 25.29 94 LYS B C 1
ATOM 1875 O O . LYS B 1 96 ? -0.146 37.699 6.154 1.00 24.83 94 LYS B O 1
ATOM 1881 N N . ALA B 1 97 ? 1.209 39.260 5.266 1.00 26.00 95 ALA B N 1
ATOM 1882 C CA . ALA B 1 97 ? 0.838 38.967 3.876 1.00 28.09 95 ALA B CA 1
ATOM 1883 C C . ALA B 1 97 ? 1.282 37.567 3.487 1.00 28.61 95 ALA B C 1
ATOM 1884 O O . ALA B 1 97 ? 0.525 36.812 2.870 1.00 28.54 95 ALA B O 1
ATOM 1886 N N . TYR B 1 98 ? 2.508 37.226 3.874 1.00 30.07 96 TYR B N 1
ATOM 1887 C CA . TYR B 1 98 ? 3.085 35.914 3.600 1.00 32.11 96 TYR B CA 1
ATOM 1888 C C . TYR B 1 98 ? 2.318 34.776 4.284 1.00 32.13 96 TYR B C 1
ATOM 1889 O O . TYR B 1 98 ? 2.228 33.670 3.744 1.00 31.97 96 TYR B O 1
ATOM 1898 N N . ALA B 1 99 ? 1.760 35.053 5.460 1.00 31.16 97 ALA B N 1
ATOM 1899 C CA . ALA B 1 99 ? 1.072 34.022 6.243 1.00 30.75 97 ALA B CA 1
ATOM 1900 C C . ALA B 1 99 ? -0.414 33.903 5.915 1.00 29.65 97 ALA B C 1
ATOM 1901 O O . ALA B 1 99 ? -1.039 32.878 6.218 1.00 31.31 97 ALA B O 1
ATOM 1903 N N . ALA B 1 100 ? -0.979 34.945 5.309 1.00 25.86 98 ALA B N 1
ATOM 1904 C CA . ALA B 1 100 ? -2.401 34.944 4.969 1.00 26.67 98 ALA B CA 1
ATOM 1905 C C . ALA B 1 100 ? -2.823 33.685 4.191 1.00 26.50 98 ALA B C 1
ATOM 1906 O O . ALA B 1 100 ? -3.786 33.027 4.589 1.00 27.82 98 ALA B O 1
ATOM 1908 N N . PRO B 1 101 ? -2.094 33.334 3.101 1.00 26.32 99 PRO B N 1
ATOM 1909 C CA . PRO B 1 101 ? -2.445 32.122 2.361 1.00 24.67 99 PRO B CA 1
ATOM 1910 C C . PRO B 1 101 ? -2.355 30.885 3.232 1.00 25.23 99 PRO B C 1
ATOM 1911 O O . PRO B 1 101 ? -3.178 29.985 3.100 1.00 24.89 99 PRO B O 1
ATOM 1915 N N . LEU B 1 102 ? -1.362 30.857 4.116 1.00 25.02 100 LEU B N 1
ATOM 1916 C CA . LEU B 1 102 ? -1.117 29.701 4.966 1.00 26.68 100 LEU B CA 1
ATOM 1917 C C . LEU B 1 102 ? -2.279 29.464 5.920 1.00 26.15 100 LEU B C 1
ATOM 1918 O O . LEU B 1 102 ? -2.713 28.328 6.103 1.00 25.91 100 LEU B O 1
ATOM 1923 N N . THR B 1 103 ? -2.782 30.541 6.512 1.00 25.39 101 THR B N 1
ATOM 1924 C CA . THR B 1 103 ? -3.890 30.446 7.451 1.00 27.01 101 THR B CA 1
ATOM 1925 C C . THR B 1 103 ? -5.157 29.966 6.735 1.00 27.73 101 THR B C 1
ATOM 1926 O O . THR B 1 103 ? -5.902 29.141 7.272 1.00 27.59 101 THR B O 1
ATOM 1930 N N . GLU B 1 104 ? -5.374 30.466 5.519 1.00 28.01 102 GLU B N 1
ATOM 1931 C CA . GLU B 1 104 ? -6.519 30.073 4.708 1.00 28.41 102 GLU B CA 1
ATOM 1932 C C . GLU B 1 104 ? -6.448 28.606 4.315 1.00 28.01 102 GLU B C 1
ATOM 1933 O O . GLU B 1 104 ? -7.407 27.856 4.513 1.00 27.55 102 GLU B O 1
ATOM 1939 N N . SER B 1 105 ? -5.308 28.190 3.774 1.00 26.10 103 SER B N 1
ATOM 1940 C CA . SER B 1 105 ? -5.174 26.815 3.342 1.00 27.20 103 SER B CA 1
ATOM 1941 C C . SER B 1 105 ? -5.200 25.856 4.545 1.00 25.90 103 SER B C 1
ATOM 1942 O O . SER B 1 105 ? -5.580 24.694 4.400 1.00 28.50 103 SER B O 1
ATOM 1945 N N . ALA B 1 106 ? -4.835 26.359 5.728 1.00 24.94 104 ALA B N 1
ATOM 1946 C CA . ALA B 1 106 ? -4.922 25.577 6.973 1.00 24.14 104 ALA B CA 1
ATOM 1947 C C . ALA B 1 106 ? -6.370 25.351 7.402 1.00 23.67 104 ALA B C 1
ATOM 1948 O O . ALA B 1 106 ? -6.725 24.256 7.838 1.00 21.75 104 ALA B O 1
ATOM 1950 N N . GLN B 1 107 ? -7.192 26.395 7.284 1.00 23.55 105 GLN B N 1
ATOM 1951 C CA . GLN B 1 107 ? -8.616 26.321 7.616 1.00 25.10 105 GLN B CA 1
ATOM 1952 C C . GLN B 1 107 ? -9.342 25.390 6.660 1.00 26.18 105 GLN B C 1
ATOM 1953 O O . GLN B 1 107 ? -10.204 24.604 7.073 1.00 26.77 105 GLN B O 1
ATOM 1959 N N . GLU B 1 108 ? -8.974 25.483 5.385 1.00 25.96 106 GLU B N 1
ATOM 1960 C CA . GLU B 1 108 ? -9.506 24.625 4.342 1.00 25.41 106 GLU B CA 1
ATOM 1961 C C . GLU B 1 108 ? -9.229 23.157 4.656 1.00 23.74 106 GLU B C 1
ATOM 1962 O O . GLU B 1 108 ? -10.157 22.341 4.714 1.00 23.13 106 GLU B O 1
ATOM 1968 N N . PHE B 1 109 ? -7.952 22.840 4.870 1.00 21.45 107 PHE B N 1
ATOM 1969 C CA . PHE B 1 109 ? -7.510 21.481 5.212 1.00 18.69 107 PHE B CA 1
ATOM 1970 C C . PHE B 1 109 ? -8.200 21.019 6.486 1.00 18.80 107 PHE B C 1
ATOM 1971 O O . PHE B 1 109 ? -8.667 19.892 6.556 1.00 19.89 107 PHE B O 1
ATOM 1979 N N . SER B 1 110 ? -8.273 21.900 7.480 1.00 19.82 108 SER B N 1
ATOM 1980 C CA . SER B 1 110 ? -8.946 21.600 8.749 1.00 21.29 108 SER B CA 1
ATOM 1981 C C . SER B 1 110 ? -10.420 21.223 8.582 1.00 21.65 108 SER B C 1
ATOM 1982 O O . SER B 1 110 ? -10.925 20.341 9.288 1.00 23.55 108 SER B O 1
ATOM 1985 N N . ASP B 1 111 ? -11.103 21.895 7.657 1.00 21.01 109 ASP B N 1
ATOM 1986 C CA . ASP B 1 111 ? -12.527 21.685 7.448 1.00 21.23 109 ASP B CA 1
ATOM 1987 C C . ASP B 1 111 ? -12.792 20.358 6.759 1.00 21.33 109 ASP B C 1
ATOM 1988 O O . ASP B 1 111 ? -13.634 19.590 7.214 1.00 22.18 109 ASP B O 1
ATOM 1993 N N . LYS B 1 112 ? -12.064 20.084 5.680 1.00 22.13 110 LYS B N 1
ATOM 1994 C CA . LYS B 1 112 ? -12.178 18.795 4.997 1.00 25.44 110 LYS B CA 1
ATOM 1995 C C . LYS B 1 112 ? -11.869 17.670 5.970 1.00 25.29 110 LYS B C 1
ATOM 1996 O O . LYS B 1 112 ? -12.585 16.672 6.030 1.00 29.17 110 LYS B O 1
ATOM 2002 N N . VAL B 1 113 ? -10.812 17.863 6.750 1.00 23.62 111 VAL B N 1
ATOM 2003 C CA . VAL B 1 113 ? -10.239 16.806 7.573 1.00 23.30 111 VAL B CA 1
ATOM 2004 C C . VAL B 1 113 ? -11.155 16.371 8.726 1.00 22.70 111 VAL B C 1
ATOM 2005 O O . VAL B 1 113 ? -11.276 15.174 9.001 1.00 17.15 111 VAL B O 1
ATOM 2009 N N . PHE B 1 114 ? -11.811 17.340 9.365 1.00 20.83 112 PHE B N 1
ATOM 2010 C CA . PHE B 1 114 ? -12.668 17.056 10.513 1.00 23.64 112 PHE B CA 1
ATOM 2011 C C . PHE B 1 114 ? -14.151 16.907 10.163 1.00 25.03 112 PHE B C 1
ATOM 2012 O O . PHE B 1 114 ? -14.998 16.765 11.052 1.00 25.47 112 PHE B O 1
ATOM 2020 N N . ALA B 1 115 ? -14.447 16.893 8.866 1.00 26.01 113 ALA B N 1
ATOM 2021 C CA . ALA B 1 115 ? -15.814 16.729 8.373 1.00 28.56 113 ALA B CA 1
ATOM 2022 C C . ALA B 1 115 ? -16.631 15.671 9.134 1.00 28.60 113 ALA B C 1
ATOM 2023 O O . ALA B 1 115 ? -17.758 15.944 9.546 1.00 29.24 113 ALA B O 1
ATOM 2025 N N . THR B 1 116 ? -16.066 14.483 9.342 1.00 29.50 114 THR B N 1
ATOM 2026 C CA . THR B 1 116 ? -16.820 13.396 9.990 1.00 31.03 114 THR B CA 1
ATOM 2027 C C . THR B 1 116 ? -16.899 13.494 11.526 1.00 32.59 114 THR B C 1
ATOM 2028 O O . THR B 1 116 ? -17.640 12.742 12.167 1.00 31.09 114 THR B O 1
ATOM 2032 N N . PHE B 1 117 ? -16.147 14.430 12.101 1.00 33.54 115 PHE B N 1
ATOM 2033 C CA . PHE B 1 117 ? -16.130 14.644 13.544 1.00 34.59 115 PHE B CA 1
ATOM 2034 C C . PHE B 1 117 ? -17.056 15.802 13.907 1.00 35.62 115 PHE B C 1
ATOM 2035 O O . PHE B 1 117 ? -17.163 16.776 13.159 1.00 37.58 115 PHE B O 1
ATOM 2043 N N . GLY B 1 118 ? -17.718 15.700 15.055 1.00 35.06 116 GLY B N 1
ATOM 2044 C CA . GLY B 1 118 ? -18.373 16.863 15.646 1.00 35.58 116 GLY B CA 1
ATOM 2045 C C . GLY B 1 118 ? -17.366 17.554 16.551 1.00 35.36 116 GLY B C 1
ATOM 2046 O O . GLY B 1 118 ? -16.331 16.969 16.870 1.00 34.50 116 GLY B O 1
ATOM 2047 N N . ASP B 1 119 ? -17.656 18.790 16.963 1.00 33.52 117 ASP B N 1
ATOM 2048 C CA . ASP B 1 119 ? -16.795 19.502 17.918 1.00 34.27 117 ASP B CA 1
ATOM 2049 C C . ASP B 1 119 ? -16.769 18.829 19.298 1.00 34.52 117 ASP B C 1
ATOM 2050 O O . ASP B 1 119 ? -15.748 18.887 19.996 1.00 32.51 117 ASP B O 1
ATOM 2055 N N . LYS B 1 120 ? -17.895 18.216 19.686 1.00 33.64 118 LYS B N 1
ATOM 2056 C CA . LYS B 1 120 ? -17.975 17.415 20.915 1.00 33.90 118 LYS B CA 1
ATOM 2057 C C . LYS B 1 120 ? -16.923 16.308 20.876 1.00 32.46 118 LYS B C 1
ATOM 2058 O O . LYS B 1 120 ? -16.151 16.149 21.819 1.00 34.03 118 LYS B O 1
ATOM 2064 N N . ARG B 1 121 ? 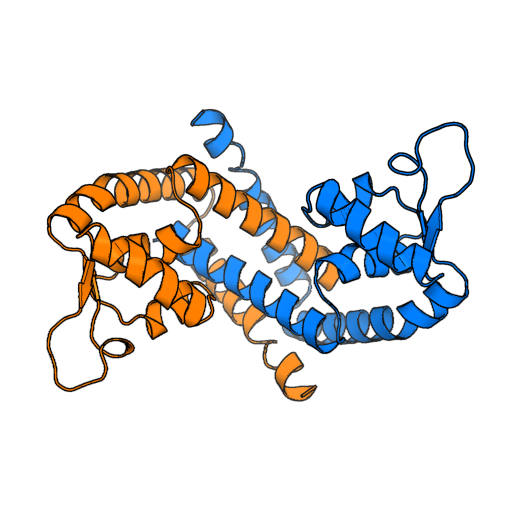-16.907 15.552 19.778 1.00 29.95 119 ARG B N 1
ATOM 2065 C CA . ARG B 1 121 ? -15.961 14.454 19.591 1.00 30.20 119 ARG B CA 1
ATOM 2066 C C . ARG B 1 121 ? -14.524 14.927 19.572 1.00 29.10 119 ARG B C 1
ATOM 2067 O O . ARG B 1 121 ? -13.653 14.295 20.169 1.00 28.66 119 ARG B O 1
ATOM 2075 N N . THR B 1 122 ? -14.272 16.031 18.880 1.00 28.88 120 THR B N 1
ATOM 2076 C CA . THR B 1 122 ? -12.900 16.507 18.768 1.00 31.77 120 THR B CA 1
ATOM 2077 C C . THR B 1 122 ? -12.377 17.058 20.098 1.00 31.76 120 THR B C 1
ATOM 2078 O O . THR B 1 122 ? -11.271 16.718 20.493 1.00 29.33 120 THR B O 1
ATOM 2082 N N . THR B 1 123 ? -13.179 17.870 20.796 1.00 31.08 121 THR B N 1
ATOM 2083 C CA . THR B 1 123 ? -12.830 18.332 22.149 1.00 31.30 121 THR B CA 1
ATOM 2084 C C . THR B 1 123 ? -12.400 17.148 23.025 1.00 31.37 121 THR B C 1
ATOM 2085 O O . THR B 1 123 ? -11.397 17.226 23.731 1.00 31.27 121 THR B O 1
ATOM 2089 N N . ARG B 1 124 ? -13.164 16.058 22.950 1.00 31.95 122 ARG B N 1
ATOM 2090 C CA . ARG B 1 124 ? -12.904 14.844 23.716 1.00 31.86 122 ARG B CA 1
ATOM 2091 C C . ARG B 1 124 ? -11.623 14.134 23.259 1.00 30.47 122 ARG B C 1
ATOM 2092 O O . ARG B 1 124 ? -10.832 13.679 24.089 1.00 31.34 122 ARG B O 1
ATOM 2100 N N . LEU B 1 125 ? -11.441 14.031 21.944 1.00 25.05 123 LEU B N 1
ATOM 2101 C CA . LEU B 1 125 ? -10.205 13.525 21.362 1.00 26.83 123 LEU B CA 1
ATOM 2102 C C . LEU B 1 125 ? -8.985 14.344 21.825 1.00 26.42 123 LEU B C 1
ATOM 2103 O O . LEU B 1 125 ? -7.945 13.788 22.183 1.00 25.42 123 LEU B O 1
ATOM 2108 N N . PHE B 1 126 ? -9.123 15.666 21.816 1.00 24.96 124 PHE B N 1
ATOM 2109 C CA . PHE B 1 126 ? -8.045 16.540 22.268 1.00 25.20 124 PHE B CA 1
ATOM 2110 C C . PHE B 1 126 ? -7.767 16.401 23.760 1.00 24.24 124 PHE B C 1
ATOM 2111 O O . PHE B 1 126 ? -6.613 16.424 24.179 1.00 23.92 124 PHE B O 1
ATOM 2119 N N . ALA B 1 127 ? -8.826 16.252 24.556 1.00 23.11 125 ALA B N 1
ATOM 2120 C CA . ALA B 1 127 ? -8.673 15.964 25.978 1.00 24.64 125 ALA B CA 1
ATOM 2121 C C . ALA B 1 127 ? -8.056 14.583 26.218 1.00 23.74 125 ALA B C 1
ATOM 2122 O O . ALA B 1 127 ? -7.291 14.410 27.164 1.00 25.12 125 ALA B O 1
ATOM 2124 N N . ASP B 1 128 ? -8.379 13.618 25.354 1.00 23.14 126 ASP B N 1
ATOM 2125 C CA . ASP B 1 128 ? -7.799 12.270 25.411 1.00 25.05 126 ASP B CA 1
ATOM 2126 C C . ASP B 1 128 ? -6.294 12.293 25.147 1.00 24.47 126 ASP B C 1
ATOM 2127 O O . ASP B 1 128 ? -5.510 11.690 25.891 1.00 20.91 126 ASP B O 1
ATOM 2132 N N . LEU B 1 129 ? -5.902 12.998 24.089 1.00 23.49 127 LEU B N 1
ATOM 2133 C CA . LEU B 1 129 ? -4.494 13.178 23.769 1.00 20.77 127 LEU B CA 1
ATOM 2134 C C . LEU B 1 129 ? -3.747 13.856 24.920 1.00 21.35 127 LEU B C 1
ATOM 2135 O O . LEU B 1 129 ? -2.673 13.405 25.312 1.00 21.39 127 LEU B O 1
ATOM 2140 N N . ASP B 1 130 ? -4.327 14.922 25.472 1.00 21.23 128 ASP B N 1
ATOM 2141 C CA . ASP B 1 130 ? -3.782 15.578 26.664 1.00 21.54 128 ASP B CA 1
ATOM 2142 C C . ASP B 1 130 ? -3.619 14.615 27.847 1.00 21.74 128 ASP B C 1
ATOM 2143 O O . ASP B 1 130 ? -2.553 14.544 28.459 1.00 20.26 128 ASP B O 1
ATOM 2148 N N . ALA B 1 131 ? -4.681 13.879 28.165 1.00 22.77 129 ALA B N 1
ATOM 2149 C CA . ALA B 1 131 ? -4.627 12.884 29.235 1.00 22.65 129 ALA B CA 1
ATOM 2150 C C . ALA B 1 131 ? -3.532 11.876 28.951 1.00 21.91 129 ALA B C 1
ATOM 2151 O O . ALA B 1 131 ? -2.736 11.567 29.834 1.00 22.15 129 ALA B O 1
ATOM 2153 N N . LEU B 1 132 ? -3.463 11.402 27.704 1.00 23.37 130 LEU B N 1
ATOM 2154 C CA . LEU B 1 132 ? -2.428 10.456 27.291 1.00 22.81 130 LEU B CA 1
ATOM 2155 C C . LEU B 1 132 ? -1.034 11.018 27.551 1.00 23.08 130 LEU B C 1
ATOM 2156 O O . LEU B 1 132 ? -0.188 10.358 28.175 1.00 20.99 130 LEU B O 1
ATOM 2161 N N . ALA B 1 133 ? -0.799 12.240 27.074 1.00 21.60 131 ALA B N 1
ATOM 2162 C CA . ALA B 1 133 ? 0.475 12.913 27.298 1.00 21.53 131 ALA B CA 1
ATOM 2163 C C . ALA B 1 133 ? 0.813 12.984 28.792 1.00 22.40 131 ALA B C 1
ATOM 2164 O O . ALA B 1 133 ? 1.922 12.622 29.178 1.00 21.58 131 ALA B O 1
ATOM 2166 N N . GLU B 1 134 ? -0.148 13.419 29.614 1.00 22.59 132 GLU B N 1
ATOM 2167 C CA . GLU B 1 134 ? 0.021 13.510 31.074 1.00 25.15 132 GLU B CA 1
ATOM 2168 C C . GLU B 1 134 ? 0.513 12.212 31.738 1.00 23.55 132 GLU B C 1
ATOM 2169 O O . GLU B 1 134 ? 1.464 12.238 32.518 1.00 22.71 132 GLU B O 1
ATOM 2175 N N . VAL B 1 135 ? -0.150 11.094 31.441 1.00 21.76 133 VAL B N 1
ATOM 2176 C CA . VAL B 1 135 ? 0.204 9.785 32.015 1.00 22.55 133 VAL B CA 1
ATOM 2177 C C . VAL B 1 135 ? 1.634 9.429 31.656 1.00 21.34 133 VAL B C 1
ATOM 2178 O O . VAL B 1 135 ? 2.421 9.010 32.510 1.00 19.78 133 VAL B O 1
ATOM 2190 N N . GLU B 1 137 ? 4.142 11.440 30.587 1.00 20.96 135 GLU B N 1
ATOM 2191 C CA . GLU B 1 137 ? 5.112 12.336 31.217 1.00 21.66 135 GLU B CA 1
ATOM 2192 C C . GLU B 1 137 ? 5.306 11.999 32.697 1.00 22.04 135 GLU B C 1
ATOM 2193 O O . GLU B 1 137 ? 6.430 11.997 33.190 1.00 23.42 135 GLU B O 1
ATOM 2199 N N . LYS B 1 138 ? 4.207 11.699 33.383 1.00 20.09 136 LYS B N 1
ATOM 2200 C CA . LYS B 1 138 ? 4.235 11.388 34.806 1.00 22.25 136 LYS B CA 1
ATOM 2201 C C . LYS B 1 138 ? 5.022 10.104 35.069 1.00 22.53 136 LYS B C 1
ATOM 2202 O O . LYS B 1 138 ? 5.834 10.056 35.992 1.00 21.20 136 LYS B O 1
ATOM 2208 N N . THR B 1 139 ? 4.767 9.081 34.251 1.00 22.98 137 THR B N 1
ATOM 2209 C CA . THR B 1 139 ? 5.446 7.781 34.344 1.00 25.61 137 THR B CA 1
ATOM 2210 C C . THR B 1 139 ? 6.938 7.934 34.052 1.00 27.15 137 THR B C 1
ATOM 2211 O O . THR B 1 139 ? 7.778 7.296 34.698 1.00 30.64 137 THR B O 1
ATOM 2215 N N . ILE B 1 140 ? 7.258 8.783 33.079 1.00 27.08 138 ILE B N 1
ATOM 2216 C CA . ILE B 1 140 ? 8.642 9.117 32.759 1.00 28.87 138 ILE B CA 1
ATOM 2217 C C . ILE B 1 140 ? 9.323 9.847 33.929 1.00 29.04 138 ILE B C 1
ATOM 2218 O O . ILE B 1 140 ? 10.459 9.515 34.284 1.00 30.63 138 ILE B O 1
ATOM 2223 N N . SER B 1 141 ? 8.631 10.819 34.526 1.00 27.35 139 SER B N 1
ATOM 2224 C CA . SER B 1 141 ? 9.160 11.546 35.696 1.00 29.11 139 SER B CA 1
ATOM 2225 C C . SER B 1 141 ? 9.517 10.596 36.825 1.00 29.53 139 SER B C 1
ATOM 2226 O O . SER B 1 141 ? 10.588 10.714 37.427 1.00 30.46 139 SER B O 1
ATOM 2229 N N . GLU B 1 142 ? 8.616 9.654 37.098 1.00 31.03 140 GLU B N 1
ATOM 2230 C CA . GLU B 1 142 ? 8.823 8.643 38.139 1.00 32.71 140 GLU B CA 1
ATOM 2231 C C . GLU B 1 142 ? 10.144 7.900 37.927 1.00 33.47 140 GLU B C 1
ATOM 2232 O O . GLU B 1 142 ? 10.939 7.769 38.856 1.00 33.74 140 GLU B O 1
ATOM 2238 N N . ASN B 1 143 ? 10.377 7.451 36.694 1.00 34.96 141 ASN B N 1
ATOM 2239 C CA . ASN B 1 143 ? 11.578 6.695 36.337 1.00 36.83 141 ASN B CA 1
ATOM 2240 C C . ASN B 1 143 ? 12.880 7.494 36.425 1.00 38.14 141 ASN B C 1
ATOM 2241 O O . ASN B 1 143 ? 13.956 6.907 36.573 1.00 41.29 141 ASN B O 1
ATOM 2246 N N . LYS B 1 144 ? 12.789 8.819 36.328 1.00 37.73 142 LYS B N 1
ATOM 2247 C CA . LYS B 1 144 ? 13.964 9.680 36.491 1.00 38.19 142 LYS B CA 1
ATOM 2248 C C . LYS B 1 144 ? 14.425 9.740 37.945 1.00 37.06 142 LYS B C 1
ATOM 2249 O O . LYS B 1 144 ? 13.755 10.325 38.797 1.00 37.19 142 LYS B O 1
#

Radius of gyration: 20.93 Å; Cα contacts (8 Å, |Δi|>4): 323; chains: 2; bounding box: 47×62×44 Å

Organism: Neisseria meningitidis serogroup B (strain ATCC BAA-335 / MC58) (NCBI:txid122586)

Nearest PDB structures (foldseek):
  3g3z-assembly1_B  TM=9.751E-01  e=1.509E-21  Neisseria meningitidis serogroup B
  7el3-assembly1_B  TM=7.619E-01  e=7.629E-07  Acinetobacter baumannii
  2fbi-assembly1_A-2  TM=7.262E-01  e=1.494E-06  Pseudomonas aeruginosa
  7kfq-assembly1_A  TM=7.677E-01  e=3.972E-06  Variovorax paradoxus
  5hli-assembly1_A  TM=5.552E-01  e=1.524E-05  Staphylococcus epidermidis

CATH classification: 1.20.5.220 (+2 more: 1.10.10.10, 6.10.250.820)

Sequence (280 aa):
NQLDQLGTRINLICNVFDKWIGQQDLNYNLFAVLYTLATEGSRTQKHIGEKWSLPKQTVSGVCKTLAGQGLIEWQEGEQDRRKRLLSLTETGKAYAAPLTESAQEFSDKVFATFGDKRTTRLFADLDALAEVEKTISENKNQLDQLGTRINLICNVFDKWIGQQDLNYNLFAVLYTLATEGSRTQKHIGEKWSLPKQTVSGVCKTLAGQGLIEWQEGEQDRRKRLLSLTETGKAYAAPLTESAQEFSDKVFATFGDKRTTRLFADLDALAEVEKTISENK

B-factor: mean 26.43, std 10.53, range [6.76, 84.17]

Solvent-accessible surface area: 14259 Å² total